Protein AF-A0A077Z0U2-F1 (afdb_monomer)

Structure (mmCIF, N/CA/C/O backbone):
data_AF-A0A077Z0U2-F1
#
_ent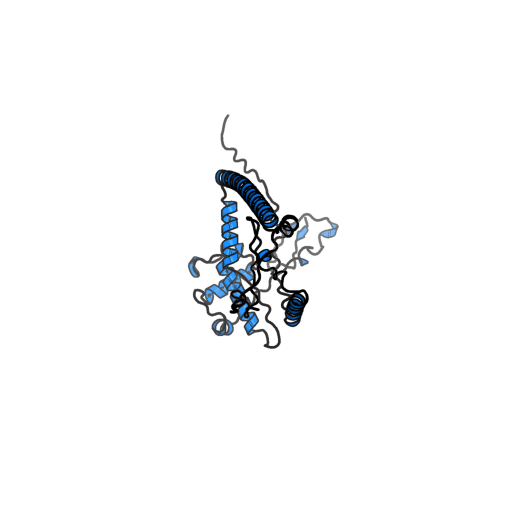ry.id   AF-A0A077Z0U2-F1
#
loop_
_atom_site.group_PDB
_atom_site.id
_atom_site.type_symbol
_atom_site.label_atom_id
_atom_site.label_alt_id
_atom_site.label_comp_id
_atom_site.label_asym_id
_atom_site.label_entity_id
_atom_site.label_seq_id
_atom_site.pdbx_PDB_ins_code
_atom_site.Cartn_x
_atom_site.Cartn_y
_atom_site.Cartn_z
_atom_site.occupancy
_atom_site.B_iso_or_equiv
_atom_site.auth_seq_id
_atom_site.auth_comp_id
_atom_site.auth_asym_id
_atom_site.auth_atom_id
_atom_site.pdbx_PDB_model_num
ATOM 1 N N . MET A 1 1 ? -12.364 35.365 -28.529 1.00 75.94 1 MET A N 1
ATOM 2 C CA . MET A 1 1 ? -11.789 34.037 -28.222 1.00 75.94 1 MET A CA 1
ATOM 3 C C . MET A 1 1 ? -10.309 34.047 -28.563 1.00 75.94 1 MET A C 1
ATOM 5 O O . MET A 1 1 ? -9.977 34.458 -29.668 1.00 75.94 1 MET A O 1
ATOM 9 N N . ALA A 1 2 ? -9.450 33.607 -27.648 1.00 81.12 2 ALA A N 1
ATOM 10 C CA . ALA A 1 2 ? -8.001 33.505 -27.839 1.00 81.12 2 ALA A CA 1
ATOM 11 C C . ALA A 1 2 ? -7.553 32.029 -27.783 1.00 81.12 2 ALA A C 1
ATOM 13 O O . ALA A 1 2 ? -8.197 31.235 -27.080 1.00 81.12 2 ALA A O 1
ATOM 14 N N . PRO A 1 3 ? -6.508 31.631 -28.534 1.00 84.25 3 PRO A N 1
ATOM 15 C CA . PRO A 1 3 ? -5.943 30.289 -28.443 1.00 84.25 3 PRO A CA 1
ATOM 16 C C . PRO A 1 3 ? -5.286 30.067 -27.072 1.00 84.25 3 PRO A C 1
ATOM 18 O O . PRO A 1 3 ? -4.585 30.931 -26.561 1.00 84.25 3 PRO A O 1
ATOM 21 N N . ILE A 1 4 ? -5.512 28.899 -26.476 1.00 84.56 4 ILE A N 1
ATOM 22 C CA . ILE A 1 4 ? -4.787 28.425 -25.298 1.00 84.56 4 ILE A CA 1
ATOM 23 C C . ILE A 1 4 ? -3.532 27.725 -25.803 1.00 84.56 4 ILE A C 1
ATOM 25 O O . ILE A 1 4 ? -3.614 26.619 -26.341 1.00 84.56 4 ILE A O 1
ATOM 29 N N . HIS A 1 5 ? -2.378 28.349 -25.598 1.00 84.38 5 HIS A N 1
ATOM 30 C CA . HIS A 1 5 ? -1.096 27.664 -25.676 1.00 84.38 5 HIS A CA 1
ATOM 31 C C . HIS A 1 5 ? -0.681 27.265 -24.258 1.00 84.38 5 HIS A C 1
ATOM 33 O O . HIS A 1 5 ? -0.358 28.124 -23.441 1.00 84.38 5 HIS A O 1
ATOM 39 N N . ASN A 1 6 ? -0.747 25.970 -23.943 1.00 84.69 6 ASN A N 1
ATOM 40 C CA . ASN A 1 6 ? -0.298 25.456 -22.653 1.00 84.69 6 ASN A CA 1
ATOM 41 C C . ASN A 1 6 ? 1.128 24.892 -22.797 1.00 84.69 6 ASN A C 1
ATOM 43 O O . ASN A 1 6 ? 1.257 23.758 -23.266 1.00 84.69 6 ASN A O 1
ATOM 47 N N . PRO A 1 7 ? 2.179 25.625 -22.376 1.00 86.19 7 PRO A N 1
ATOM 48 C CA . PRO A 1 7 ? 3.567 25.175 -22.514 1.00 86.19 7 PRO A CA 1
ATOM 49 C C . PRO A 1 7 ? 3.880 23.913 -21.697 1.00 86.19 7 PRO A C 1
ATOM 51 O O . PRO A 1 7 ? 4.884 23.251 -21.940 1.00 86.19 7 PRO A O 1
ATOM 54 N N . ALA A 1 8 ? 3.020 23.543 -20.743 1.00 84.31 8 ALA A N 1
ATOM 55 C CA . ALA A 1 8 ? 3.200 22.344 -19.938 1.00 84.31 8 ALA A CA 1
ATOM 56 C C . ALA A 1 8 ? 2.779 21.047 -20.661 1.00 84.31 8 ALA A C 1
ATOM 58 O O . ALA A 1 8 ? 3.040 19.952 -20.159 1.00 84.31 8 ALA A O 1
ATOM 59 N N . ARG A 1 9 ? 2.119 21.147 -21.824 1.00 84.19 9 ARG A N 1
ATOM 60 C CA . ARG A 1 9 ? 1.690 20.002 -22.639 1.00 84.19 9 ARG A CA 1
ATOM 61 C C . ARG A 1 9 ? 2.694 19.702 -23.751 1.00 84.19 9 ARG A C 1
ATOM 63 O O . ARG A 1 9 ? 3.288 20.608 -24.317 1.00 84.19 9 ARG A O 1
ATOM 70 N N . LYS A 1 10 ? 2.828 18.421 -24.109 1.00 85.38 10 LYS A N 1
ATOM 71 C CA . LYS A 1 10 ? 3.706 17.955 -25.204 1.00 85.38 10 LYS A CA 1
ATOM 72 C C . LYS A 1 10 ? 2.968 17.672 -26.516 1.00 85.38 10 LYS A C 1
ATOM 74 O O . LYS A 1 10 ? 3.606 17.487 -27.542 1.00 85.38 10 LYS A O 1
ATOM 79 N N . ASP A 1 11 ? 1.639 17.605 -26.484 1.00 86.56 11 ASP A N 1
ATOM 80 C CA . ASP A 1 11 ? 0.791 17.178 -27.604 1.00 86.56 11 ASP A CA 1
ATOM 81 C C . ASP A 1 11 ? 0.330 18.329 -28.512 1.00 86.56 11 ASP A C 1
ATOM 83 O O . ASP A 1 11 ? -0.461 18.112 -29.425 1.00 86.56 11 ASP A O 1
ATOM 87 N N . ASN A 1 12 ? 0.819 19.552 -28.276 1.00 83.38 12 ASN A N 1
ATOM 88 C CA . ASN A 1 12 ? 0.488 20.756 -29.046 1.00 83.38 12 ASN A CA 1
ATOM 89 C C . ASN A 1 12 ? -1.027 20.995 -29.225 1.00 83.38 12 ASN A C 1
ATOM 91 O O . ASN A 1 12 ? -1.437 21.652 -30.184 1.00 83.38 12 ASN A O 1
ATOM 95 N N . LEU A 1 13 ? -1.874 20.492 -28.312 1.00 86.94 13 LEU A N 1
ATOM 96 C CA . LEU A 1 13 ? -3.320 20.668 -28.422 1.00 86.94 13 LEU A CA 1
ATOM 97 C C . LEU A 1 13 ? -3.689 22.147 -28.263 1.00 86.94 13 LEU A C 1
ATOM 99 O O . LEU A 1 13 ? -3.535 22.734 -27.190 1.00 86.94 13 LEU A O 1
ATOM 103 N N . LEU A 1 14 ? -4.238 22.724 -29.329 1.00 86.25 14 LEU A N 1
ATOM 104 C CA . LEU A 1 14 ? -4.711 24.103 -29.360 1.00 86.25 14 LEU A CA 1
ATOM 105 C C . LEU A 1 14 ? -6.201 24.159 -29.017 1.00 86.25 14 LEU A C 1
ATOM 107 O O . LEU A 1 14 ? -7.060 23.837 -29.837 1.00 86.25 14 LEU A O 1
ATOM 111 N N . LEU A 1 15 ? -6.507 24.608 -27.801 1.00 86.62 15 LEU A N 1
ATOM 112 C CA . LEU A 1 15 ? -7.872 24.926 -27.370 1.00 86.62 15 LEU A CA 1
ATOM 113 C C . LEU A 1 15 ? -8.139 26.430 -27.515 1.00 86.62 15 LEU A C 1
ATOM 115 O O . LEU A 1 15 ? -7.229 27.206 -27.796 1.00 86.62 15 LEU A O 1
ATOM 119 N N . ARG A 1 16 ? -9.387 26.877 -27.348 1.00 88.75 16 ARG A N 1
ATOM 120 C CA . ARG A 1 16 ? -9.756 28.305 -27.382 1.00 88.75 16 ARG A CA 1
ATOM 121 C C . ARG A 1 16 ? -10.605 28.655 -26.164 1.00 88.75 16 ARG A C 1
ATOM 123 O O . ARG A 1 16 ? -11.422 27.842 -25.747 1.00 88.75 16 ARG A O 1
ATOM 130 N N . HIS A 1 17 ? -10.448 29.865 -25.627 1.00 85.94 17 HIS A N 1
ATOM 131 C CA . HIS A 1 17 ? -11.278 30.371 -24.525 1.00 85.94 17 HIS A CA 1
ATOM 132 C C . HIS A 1 17 ? -11.624 31.854 -24.667 1.00 85.94 17 HIS A C 1
ATOM 134 O O . HIS A 1 17 ? -11.067 32.579 -25.502 1.00 85.94 17 HIS A O 1
ATOM 140 N N . TRP A 1 18 ? -12.603 32.294 -23.880 1.00 88.44 18 TRP A N 1
ATOM 141 C CA . TRP A 1 18 ? -12.979 33.696 -23.766 1.00 88.44 18 TRP A CA 1
ATOM 142 C C . TRP A 1 18 ? -11.995 34.404 -22.840 1.00 88.44 18 TRP A C 1
ATOM 144 O O . TRP A 1 18 ? -11.853 34.036 -21.681 1.00 88.44 18 TRP A O 1
ATOM 154 N N . VAL A 1 19 ? -11.309 35.403 -23.387 1.00 85.69 19 VAL A N 1
ATOM 155 C CA . VAL A 1 19 ? -10.276 36.190 -22.712 1.00 85.69 19 VAL A CA 1
ATOM 156 C C . VAL A 1 19 ? -10.507 37.646 -23.060 1.00 85.69 19 VAL A C 1
ATOM 158 O O . VAL A 1 19 ? -11.000 37.952 -24.155 1.00 85.69 19 VAL A O 1
ATOM 161 N N . ARG A 1 20 ? -10.148 38.541 -22.143 1.00 86.94 20 ARG A N 1
ATOM 162 C CA . ARG A 1 20 ? -10.098 39.970 -22.438 1.00 86.94 20 ARG A CA 1
ATOM 163 C C . ARG A 1 20 ? -9.073 40.232 -23.541 1.00 86.94 20 ARG A C 1
ATOM 165 O O . ARG A 1 20 ? -8.085 39.520 -23.677 1.00 86.94 20 ARG A O 1
ATOM 172 N N . LYS A 1 21 ? -9.306 41.262 -24.352 1.00 83.38 21 LYS A N 1
ATOM 173 C CA . LYS A 1 21 ? -8.430 41.581 -25.492 1.00 83.38 21 LYS A CA 1
ATOM 174 C C . LYS A 1 21 ? -6.979 41.856 -25.063 1.00 83.38 21 LYS A C 1
ATOM 176 O O . LYS A 1 21 ? -6.066 41.566 -25.823 1.00 83.38 21 LYS A O 1
ATOM 181 N N . GLU A 1 22 ? -6.801 42.384 -23.855 1.00 84.56 22 GLU A N 1
ATOM 182 C CA . GLU A 1 22 ? -5.510 42.672 -23.219 1.00 84.56 22 GLU A CA 1
ATOM 183 C C . GLU A 1 22 ? -4.699 41.413 -22.862 1.00 84.56 22 GLU A C 1
ATOM 185 O O . GLU A 1 22 ? -3.486 41.410 -23.040 1.00 84.56 22 GLU A O 1
ATOM 190 N N . ASP A 1 23 ? -5.358 40.312 -22.485 1.00 80.56 23 ASP A N 1
ATOM 191 C CA . ASP A 1 23 ? -4.693 39.091 -22.001 1.00 80.56 23 ASP A CA 1
ATOM 192 C C . ASP A 1 23 ? -4.546 38.000 -23.078 1.00 80.56 23 ASP A C 1
ATOM 194 O O . ASP A 1 23 ? -4.126 36.881 -22.790 1.00 80.56 23 ASP A O 1
ATOM 198 N N . ALA A 1 24 ? -4.904 38.282 -24.335 1.00 76.06 24 ALA A N 1
ATOM 199 C CA . ALA A 1 24 ? -4.949 37.270 -25.397 1.00 76.06 24 ALA A CA 1
ATOM 200 C C . ALA A 1 24 ? -3.585 36.619 -25.706 1.00 76.06 24 ALA A C 1
ATOM 202 O O . ALA A 1 24 ? -3.556 35.495 -26.207 1.00 76.06 24 ALA A O 1
ATOM 203 N N . ASN A 1 25 ? -2.484 37.312 -25.397 1.00 76.56 25 ASN A N 1
ATOM 204 C CA . ASN A 1 25 ? -1.109 36.838 -25.593 1.00 76.56 25 ASN A CA 1
ATOM 205 C C . ASN A 1 25 ? -0.415 36.447 -24.277 1.00 76.56 25 ASN A C 1
ATOM 207 O O . ASN A 1 25 ? 0.783 36.162 -24.284 1.00 76.56 25 ASN A O 1
ATOM 211 N N . SER A 1 26 ? -1.133 36.460 -23.153 1.00 79.50 26 SER A N 1
ATOM 212 C CA . SER A 1 26 ? -0.566 36.090 -21.860 1.00 79.50 26 SER A CA 1
ATOM 213 C C . SER A 1 26 ? -0.320 34.583 -21.791 1.00 79.50 26 SER A C 1
ATOM 215 O O . SER A 1 26 ? -1.102 33.779 -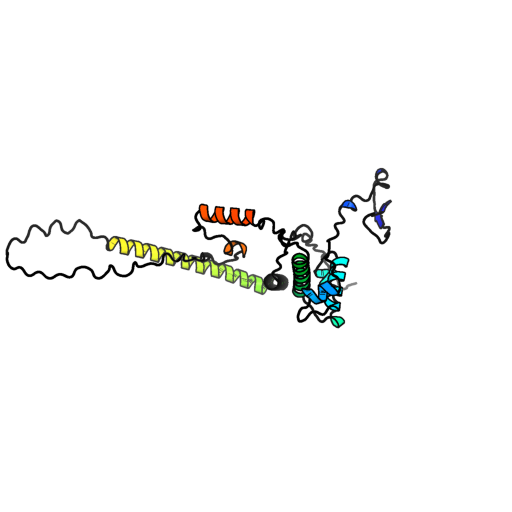22.305 1.00 79.50 26 SER A O 1
ATOM 217 N N . GLU A 1 27 ? 0.777 34.193 -21.140 1.00 80.38 27 GLU A N 1
ATOM 218 C CA . GLU A 1 27 ? 1.073 32.787 -20.874 1.00 80.38 27 GLU A CA 1
ATOM 219 C C . GLU A 1 27 ? -0.089 32.142 -20.111 1.00 80.38 27 GLU A C 1
ATOM 221 O O . GLU A 1 27 ? -0.672 32.744 -19.203 1.00 80.38 27 GLU A O 1
ATOM 226 N N . TYR A 1 28 ? -0.434 30.906 -20.477 1.00 85.25 28 TYR A N 1
ATOM 227 C CA . TYR A 1 28 ? -1.523 30.195 -19.830 1.00 85.25 28 TYR A CA 1
ATOM 228 C C . TYR A 1 28 ? -1.238 30.031 -18.334 1.00 85.25 28 TYR A C 1
ATOM 230 O O . TYR A 1 28 ? -0.391 29.240 -17.922 1.00 85.25 28 TYR A O 1
ATOM 238 N N . ILE A 1 29 ? -1.984 30.770 -17.511 1.00 84.56 29 ILE A N 1
ATOM 239 C CA . ILE A 1 29 ? -1.724 30.921 -16.073 1.00 84.56 29 ILE A CA 1
ATOM 240 C C . ILE A 1 29 ? -1.698 29.595 -15.306 1.00 84.56 29 ILE A C 1
ATOM 242 O O . ILE A 1 29 ? -1.010 29.493 -14.295 1.00 84.56 29 ILE A O 1
ATOM 246 N N . PHE A 1 30 ? -2.408 28.571 -15.787 1.00 84.44 30 PHE A N 1
ATOM 247 C CA . PHE A 1 30 ? -2.469 27.259 -15.143 1.00 84.44 30 PHE A CA 1
ATOM 248 C C . PHE A 1 30 ? -1.339 26.314 -15.579 1.00 84.44 30 PHE A C 1
ATOM 250 O O . PHE A 1 30 ? -1.205 25.238 -15.004 1.00 84.44 30 PHE A O 1
ATOM 257 N N . ALA A 1 31 ? -0.490 26.695 -16.543 1.00 85.69 31 ALA A N 1
ATOM 258 C CA . ALA A 1 31 ? 0.647 25.876 -16.975 1.00 85.69 31 ALA A CA 1
ATOM 259 C C . ALA A 1 31 ? 1.630 25.601 -15.826 1.00 85.69 31 ALA A C 1
ATOM 261 O O . ALA A 1 31 ? 2.122 24.484 -15.680 1.00 85.69 31 ALA A O 1
ATOM 262 N N . ARG A 1 32 ? 1.831 26.588 -14.941 1.00 86.00 32 ARG A N 1
ATOM 263 C CA . ARG A 1 32 ? 2.659 26.447 -13.730 1.00 86.00 32 ARG A CA 1
ATOM 264 C C . ARG A 1 32 ? 2.121 25.431 -12.717 1.00 86.00 32 ARG A C 1
ATOM 266 O O . ARG A 1 32 ? 2.857 25.036 -11.823 1.00 86.00 32 ARG A O 1
ATOM 273 N N . LEU A 1 33 ? 0.841 25.060 -12.815 1.00 86.00 33 LEU A N 1
ATOM 274 C CA . LEU A 1 33 ? 0.198 24.103 -11.911 1.00 86.00 33 LEU A CA 1
ATOM 275 C C . LEU A 1 33 ? 0.306 22.659 -12.416 1.00 86.00 33 LEU A C 1
ATOM 277 O O . LEU A 1 33 ? -0.222 21.758 -11.771 1.00 86.00 33 LEU A O 1
ATOM 281 N N . ASN A 1 34 ? 0.962 22.419 -13.557 1.00 85.12 34 ASN A N 1
ATOM 282 C CA . ASN A 1 34 ? 1.170 21.065 -14.050 1.00 85.12 34 ASN A CA 1
ATOM 283 C C . ASN A 1 34 ? 2.219 20.340 -13.194 1.00 85.12 34 ASN A C 1
ATOM 285 O O . ASN A 1 34 ? 3.424 20.483 -13.407 1.00 85.12 34 ASN A O 1
ATOM 289 N N . THR A 1 35 ? 1.764 19.573 -12.209 1.00 83.94 35 THR A N 1
ATOM 290 C CA . THR A 1 35 ? 2.627 18.766 -11.346 1.00 83.94 35 THR A CA 1
ATOM 291 C C . THR A 1 35 ? 2.679 17.333 -11.855 1.00 83.94 35 THR A C 1
ATOM 293 O O . THR A 1 35 ? 1.680 16.622 -11.790 1.00 83.94 35 THR A O 1
ATOM 296 N N . VAL A 1 36 ? 3.851 16.901 -12.317 1.00 84.00 36 VAL A N 1
ATOM 297 C CA . VAL A 1 36 ? 4.096 15.515 -12.739 1.00 84.00 36 VAL A CA 1
ATOM 298 C C . VAL A 1 36 ? 4.658 14.727 -11.565 1.00 84.00 36 VAL A C 1
ATOM 300 O O . VAL A 1 36 ? 5.657 15.133 -10.962 1.00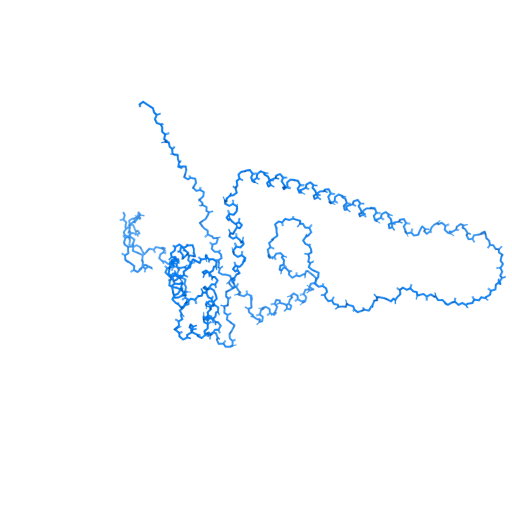 84.00 36 VAL A O 1
ATOM 303 N N . THR A 1 37 ? 4.042 13.591 -11.248 1.00 87.31 37 THR A N 1
ATOM 304 C CA . THR A 1 37 ? 4.504 12.758 -10.132 1.00 87.31 37 THR A CA 1
ATOM 305 C C . THR A 1 37 ? 5.676 11.876 -10.579 1.00 87.31 37 THR A C 1
ATOM 307 O O . THR A 1 37 ? 5.531 11.109 -11.533 1.00 87.31 37 THR A O 1
ATOM 310 N N . PRO A 1 38 ? 6.853 11.948 -9.928 1.00 89.31 38 PRO A N 1
ATOM 311 C CA . PRO A 1 38 ? 7.999 11.142 -10.326 1.00 89.31 38 PRO A CA 1
ATOM 312 C C . PRO A 1 38 ? 7.773 9.667 -9.971 1.00 89.31 38 PRO A C 1
ATOM 314 O O . PRO A 1 38 ? 7.713 9.296 -8.800 1.00 89.31 38 PRO A O 1
ATOM 317 N N . VAL A 1 39 ? 7.688 8.821 -10.995 1.00 92.94 39 VAL A N 1
ATOM 318 C CA . VAL A 1 39 ? 7.600 7.362 -10.856 1.00 92.94 39 VAL A CA 1
ATOM 319 C C . VAL A 1 39 ? 9.005 6.746 -10.944 1.00 92.94 39 VAL A C 1
ATOM 321 O O . VAL A 1 39 ? 9.734 7.050 -11.896 1.00 92.94 39 VAL A O 1
ATOM 324 N N . PRO A 1 40 ? 9.423 5.893 -9.985 1.00 92.75 40 PRO A N 1
ATOM 325 C CA . PRO A 1 40 ? 10.716 5.218 -10.042 1.00 92.75 40 PRO A CA 1
ATOM 326 C C . PRO A 1 40 ? 10.860 4.371 -11.307 1.00 92.75 40 PRO A C 1
ATOM 328 O O . PRO A 1 40 ? 9.990 3.574 -11.632 1.00 92.75 40 PRO A O 1
ATOM 331 N N . ARG A 1 41 ? 11.994 4.493 -11.993 1.00 95.06 41 ARG A N 1
ATOM 332 C CA . ARG A 1 41 ? 12.389 3.567 -13.064 1.00 95.06 41 ARG A CA 1
ATOM 333 C C . ARG A 1 41 ? 13.398 2.574 -12.521 1.00 95.06 41 ARG A C 1
ATOM 335 O O . ARG A 1 41 ? 14.181 2.965 -11.654 1.00 95.06 41 ARG A O 1
ATOM 342 N N . TYR A 1 42 ? 13.400 1.347 -13.025 1.00 96.25 42 TYR A N 1
ATOM 343 C CA . TYR A 1 42 ? 14.369 0.310 -12.671 1.00 96.25 42 TYR A CA 1
ATOM 344 C C . TYR A 1 42 ? 14.971 -0.346 -13.916 1.00 96.25 42 TYR A C 1
ATOM 346 O O . TYR A 1 42 ? 14.356 -0.341 -14.983 1.00 96.25 42 TYR A O 1
ATOM 354 N N . SER A 1 43 ? 16.180 -0.890 -13.787 1.00 96.31 43 SER A N 1
ATOM 355 C CA . SER A 1 43 ? 16.802 -1.730 -14.817 1.00 96.31 43 SER A CA 1
ATOM 356 C C . SER A 1 43 ? 16.340 -3.189 -14.708 1.00 96.31 43 SER A C 1
ATOM 358 O O . SER A 1 43 ? 15.787 -3.606 -13.689 1.00 96.31 43 SER A O 1
ATOM 360 N N . ALA A 1 44 ? 16.595 -3.991 -15.748 1.00 95.56 44 ALA A N 1
ATOM 361 C CA . ALA A 1 44 ? 16.342 -5.433 -15.697 1.00 95.56 44 ALA A CA 1
ATOM 362 C C . ALA A 1 44 ? 17.125 -6.112 -14.553 1.00 95.56 44 ALA A C 1
ATOM 364 O O . ALA A 1 44 ? 16.568 -6.915 -13.815 1.00 95.56 44 AL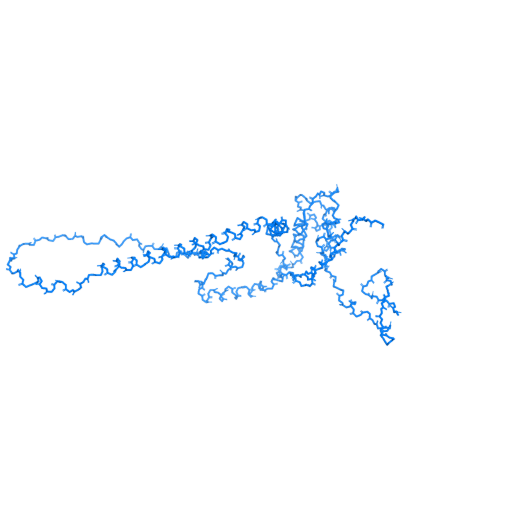A A O 1
ATOM 365 N N . GLU A 1 45 ? 18.376 -5.700 -14.331 1.00 96.12 45 GLU A N 1
ATOM 366 C CA . GLU A 1 45 ? 19.218 -6.207 -13.240 1.00 96.12 45 GLU A CA 1
ATOM 367 C C . GLU A 1 45 ? 18.646 -5.877 -11.852 1.00 96.12 45 GLU A C 1
ATOM 369 O O . GLU A 1 45 ? 18.660 -6.711 -10.947 1.00 96.12 45 GLU A O 1
ATOM 374 N N . GLU A 1 46 ? 18.122 -4.659 -11.666 1.00 96.44 46 GLU A N 1
ATOM 375 C CA . GLU A 1 46 ? 17.461 -4.271 -10.416 1.00 96.44 46 GLU A CA 1
ATOM 376 C C . GLU A 1 46 ? 16.175 -5.074 -10.190 1.00 96.44 46 GLU A C 1
ATOM 378 O O . GLU A 1 46 ? 15.869 -5.424 -9.045 1.00 96.44 46 GLU A O 1
ATOM 383 N N . TYR A 1 47 ? 15.443 -5.390 -11.264 1.00 97.19 47 TYR A N 1
ATOM 384 C CA . TYR A 1 47 ? 14.246 -6.218 -11.182 1.00 97.19 47 TYR A CA 1
ATOM 385 C C . TYR A 1 47 ? 14.577 -7.618 -10.662 1.00 97.19 47 TYR A C 1
ATOM 387 O O . TYR A 1 47 ? 14.023 -8.037 -9.641 1.00 97.19 47 TYR A O 1
ATOM 395 N N . ASP A 1 48 ? 15.525 -8.297 -11.307 1.00 96.38 48 ASP A N 1
ATOM 396 C CA . ASP A 1 48 ? 15.908 -9.671 -10.968 1.00 96.38 48 ASP A CA 1
ATOM 397 C C . ASP A 1 48 ? 16.497 -9.767 -9.557 1.00 96.38 48 ASP A C 1
ATOM 399 O O . ASP A 1 48 ? 16.268 -10.737 -8.833 1.00 96.38 48 ASP A O 1
ATOM 403 N N . LYS A 1 49 ? 17.221 -8.731 -9.127 1.00 95.62 49 LYS A N 1
ATOM 404 C CA . LYS A 1 49 ? 17.879 -8.715 -7.820 1.00 95.62 49 LYS A CA 1
ATOM 405 C C . LYS A 1 49 ? 16.947 -8.366 -6.661 1.00 95.62 49 LYS A C 1
ATOM 407 O O . LYS A 1 49 ? 17.142 -8.880 -5.560 1.00 95.62 49 LYS A O 1
ATOM 412 N N . TYR A 1 50 ? 15.982 -7.465 -6.863 1.00 94.50 50 TYR A N 1
ATOM 413 C CA . TYR A 1 50 ? 15.211 -6.883 -5.757 1.00 94.50 50 TYR A CA 1
ATOM 414 C C . TYR A 1 50 ? 13.693 -7.032 -5.893 1.00 94.50 50 TYR A C 1
ATOM 416 O O . TYR A 1 50 ? 13.001 -7.079 -4.874 1.00 94.50 50 TYR A O 1
ATOM 424 N N . LEU A 1 51 ? 13.143 -7.077 -7.107 1.00 96.44 51 LEU A N 1
ATOM 425 C CA . LEU A 1 51 ? 11.706 -6.882 -7.344 1.00 96.44 51 LEU A CA 1
ATOM 426 C C . LEU A 1 51 ? 10.933 -8.171 -7.628 1.00 96.44 51 LEU A C 1
ATOM 428 O O . LEU A 1 51 ? 9.700 -8.125 -7.686 1.00 96.44 51 LEU A O 1
ATOM 432 N N . VAL A 1 52 ? 11.618 -9.310 -7.751 1.00 95.62 52 VAL A N 1
ATOM 433 C CA . VAL A 1 52 ? 10.978 -10.622 -7.914 1.00 95.62 52 VAL A CA 1
ATOM 434 C C . VAL A 1 52 ? 9.985 -10.872 -6.772 1.00 95.62 52 VAL A C 1
ATOM 436 O O . VAL A 1 52 ? 10.281 -10.660 -5.589 1.00 95.62 52 VAL A O 1
ATOM 439 N N . CYS A 1 53 ? 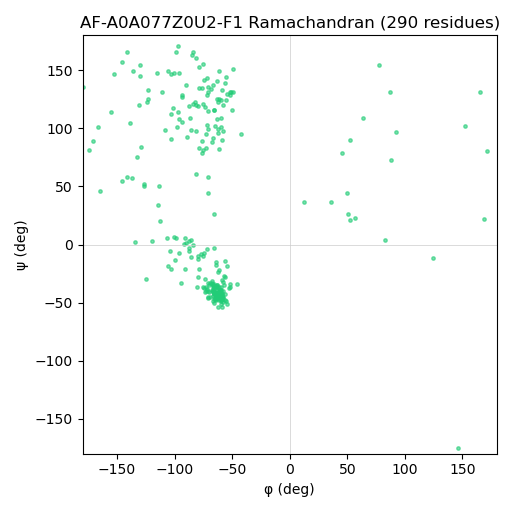8.763 -11.261 -7.138 1.00 92.12 53 CYS A N 1
ATOM 440 C CA . CYS A 1 53 ? 7.657 -11.484 -6.215 1.00 92.12 53 CYS A CA 1
ATOM 441 C C . CYS A 1 53 ? 6.685 -12.522 -6.787 1.00 92.12 53 CYS A C 1
ATOM 443 O O . CYS A 1 53 ? 6.474 -12.595 -7.996 1.00 92.12 53 CYS A O 1
ATOM 445 N N . ASN A 1 54 ? 6.072 -13.313 -5.909 1.00 92.19 54 ASN A N 1
ATOM 446 C CA . ASN A 1 54 ? 5.068 -14.294 -6.302 1.00 92.19 54 ASN A CA 1
ATOM 447 C C . ASN A 1 54 ? 3.797 -13.580 -6.793 1.00 92.19 54 ASN A C 1
ATOM 449 O O . ASN A 1 54 ? 3.316 -12.651 -6.150 1.00 92.19 54 ASN A O 1
ATOM 453 N N . GLY A 1 55 ? 3.240 -14.023 -7.923 1.00 91.50 55 GLY A N 1
ATOM 454 C CA . GLY A 1 55 ? 2.011 -13.454 -8.496 1.00 91.50 55 GLY A CA 1
ATOM 455 C C . GLY A 1 55 ? 2.201 -12.190 -9.347 1.00 91.50 55 GLY A C 1
ATOM 456 O O . GLY A 1 55 ? 1.203 -11.638 -9.819 1.00 91.50 55 GLY A O 1
ATOM 457 N N . TRP A 1 56 ? 3.452 -11.760 -9.561 1.00 95.25 56 TRP A N 1
ATOM 458 C CA . TRP A 1 56 ? 3.824 -10.626 -10.409 1.00 95.25 56 TRP A CA 1
ATOM 459 C C . TRP A 1 56 ? 4.944 -11.007 -11.378 1.00 95.25 56 TRP A C 1
ATOM 461 O O . TRP A 1 56 ? 6.048 -11.368 -10.968 1.00 95.25 56 TRP A O 1
ATOM 471 N N . THR A 1 57 ? 4.672 -10.897 -12.677 1.00 95.25 57 THR A N 1
ATOM 472 C CA . THR A 1 57 ? 5.698 -11.024 -13.721 1.00 95.25 57 THR A CA 1
ATOM 473 C C . THR A 1 57 ? 6.404 -9.686 -13.941 1.00 95.25 57 THR A C 1
ATOM 475 O O . THR A 1 57 ? 5.890 -8.622 -13.571 1.00 95.25 57 THR A O 1
ATOM 478 N N . LYS A 1 58 ? 7.576 -9.722 -14.585 1.00 95.75 58 LYS A N 1
ATOM 479 C CA . LYS A 1 58 ? 8.287 -8.500 -14.976 1.00 95.75 58 LYS A CA 1
ATOM 480 C C . LYS A 1 58 ? 7.431 -7.628 -15.890 1.00 95.75 58 LYS A C 1
ATOM 482 O O . LYS A 1 58 ? 7.280 -6.449 -15.612 1.00 95.75 58 LYS A O 1
ATOM 487 N N . GLU A 1 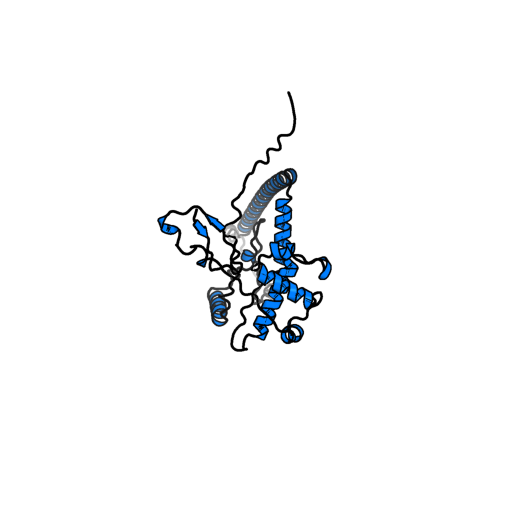59 ? 6.804 -8.231 -16.894 1.00 95.94 59 GLU A N 1
ATOM 488 C CA . GLU A 1 59 ? 5.923 -7.548 -17.849 1.00 95.94 59 GLU A CA 1
ATOM 489 C C . GLU A 1 59 ? 4.745 -6.862 -17.151 1.00 95.94 59 GLU A C 1
ATOM 491 O O . GLU A 1 59 ? 4.523 -5.673 -17.360 1.00 95.94 59 GLU A O 1
ATOM 496 N N . SER A 1 60 ? 4.064 -7.559 -16.232 1.00 96.19 60 SER A N 1
ATOM 497 C CA . SER A 1 60 ? 2.972 -6.950 -15.459 1.00 96.19 60 SER A CA 1
ATOM 498 C C . SER A 1 60 ? 3.454 -5.795 -14.572 1.00 96.19 60 SER A C 1
ATOM 500 O O . SER A 1 60 ? 2.770 -4.783 -14.435 1.00 96.19 60 SER A O 1
ATOM 502 N N . THR A 1 61 ? 4.654 -5.898 -13.990 1.00 97.00 61 THR A N 1
ATOM 503 C CA . THR A 1 61 ? 5.221 -4.804 -13.187 1.00 97.00 61 THR A CA 1
ATOM 504 C C . THR A 1 61 ? 5.620 -3.623 -14.079 1.00 97.00 61 THR A C 1
ATOM 506 O O . THR A 1 61 ? 5.340 -2.482 -13.723 1.00 97.00 61 THR A O 1
ATOM 509 N N . ASP A 1 62 ? 6.208 -3.877 -15.251 1.00 96.88 62 ASP A N 1
ATOM 510 C CA . ASP A 1 62 ? 6.579 -2.851 -16.232 1.00 96.88 62 ASP A CA 1
ATOM 511 C C . ASP A 1 62 ? 5.330 -2.087 -16.709 1.00 96.88 62 ASP A C 1
ATOM 513 O O . ASP A 1 62 ? 5.320 -0.853 -16.689 1.00 96.88 62 ASP A O 1
ATOM 517 N N . ASN A 1 63 ? 4.248 -2.808 -17.026 1.00 96.50 63 ASN A N 1
ATOM 518 C CA . ASN A 1 63 ? 2.953 -2.234 -17.394 1.00 96.50 63 ASN A CA 1
ATOM 519 C C . ASN A 1 63 ? 2.387 -1.351 -16.267 1.00 96.50 63 ASN A C 1
ATOM 521 O O . ASN A 1 63 ? 2.034 -0.195 -16.499 1.00 96.50 63 ASN A O 1
ATOM 525 N N . LEU A 1 64 ? 2.397 -1.842 -15.021 1.00 97.19 64 LEU A N 1
ATOM 526 C CA . LEU A 1 64 ? 1.963 -1.069 -13.853 1.00 97.19 64 LEU A CA 1
ATOM 527 C C . LEU A 1 64 ? 2.741 0.245 -13.719 1.00 97.19 64 LEU A C 1
ATOM 529 O O . LEU A 1 64 ? 2.135 1.298 -13.515 1.00 97.19 64 LEU A O 1
ATOM 533 N N . MET A 1 65 ? 4.071 0.204 -13.834 1.00 96.94 65 MET A N 1
ATOM 534 C CA . MET A 1 65 ? 4.906 1.404 -13.724 1.00 96.94 65 MET A CA 1
ATOM 535 C C . MET A 1 65 ? 4.669 2.378 -14.881 1.00 96.94 65 MET A C 1
ATOM 537 O O . MET A 1 65 ? 4.687 3.595 -14.675 1.00 96.94 65 MET A O 1
ATOM 541 N N . GLU A 1 66 ? 4.409 1.868 -16.084 1.00 96.12 66 GLU A N 1
ATOM 542 C CA . GLU A 1 66 ? 4.057 2.688 -17.239 1.00 96.12 66 GLU A CA 1
ATOM 543 C C . GLU A 1 66 ? 2.698 3.375 -17.056 1.00 96.12 66 GLU A C 1
ATOM 545 O O . GLU A 1 66 ? 2.605 4.592 -17.239 1.00 96.12 66 GLU A O 1
ATOM 550 N N . LEU A 1 67 ? 1.655 2.643 -16.651 1.00 96.69 67 LEU A N 1
ATOM 551 C CA . LEU A 1 67 ? 0.329 3.211 -16.383 1.00 96.69 67 LEU A CA 1
ATOM 552 C C . LEU A 1 67 ? 0.382 4.231 -15.240 1.00 96.69 67 LEU A C 1
ATOM 554 O O . LEU A 1 67 ? -0.192 5.317 -15.347 1.00 96.69 67 LEU A O 1
ATOM 558 N N . ALA A 1 68 ? 1.125 3.918 -14.177 1.00 96.12 68 ALA A N 1
ATOM 559 C CA . ALA A 1 68 ? 1.386 4.816 -13.058 1.00 96.12 68 ALA A CA 1
ATOM 560 C C . ALA A 1 68 ? 2.024 6.138 -13.520 1.00 96.12 68 ALA A C 1
ATOM 562 O O . ALA A 1 68 ? 1.608 7.208 -13.069 1.00 96.12 68 ALA A O 1
ATOM 563 N N . GLN A 1 69 ? 2.992 6.078 -14.443 1.00 94.56 69 GLN A N 1
ATOM 564 C CA . GLN A 1 69 ? 3.639 7.259 -15.021 1.00 94.56 69 GLN A CA 1
ATOM 565 C C . GLN A 1 69 ? 2.723 8.008 -15.999 1.00 94.56 69 GLN A C 1
ATOM 567 O O . GLN A 1 69 ? 2.718 9.237 -16.010 1.00 94.56 69 GLN A O 1
ATOM 572 N N . ARG A 1 70 ? 1.950 7.295 -16.820 1.00 93.38 70 ARG A N 1
ATOM 573 C CA . ARG A 1 70 ? 1.071 7.882 -17.841 1.00 93.38 70 ARG A CA 1
ATOM 574 C C . ARG A 1 70 ? -0.124 8.621 -17.239 1.00 93.38 70 ARG A C 1
ATOM 576 O O . ARG A 1 70 ? -0.575 9.605 -17.818 1.00 93.38 70 ARG A O 1
ATOM 583 N N . TYR A 1 71 ? -0.633 8.144 -16.104 1.00 94.00 71 TYR A N 1
ATOM 584 C CA . TYR A 1 71 ? -1.828 8.677 -15.447 1.00 94.00 71 TYR A CA 1
ATOM 585 C C . TYR A 1 71 ? -1.542 9.357 -14.102 1.00 94.00 71 TYR A C 1
ATOM 587 O O . TYR A 1 71 ? -2.459 9.494 -13.294 1.00 94.00 71 TYR A O 1
ATOM 595 N N . ASP A 1 72 ? -0.297 9.773 -13.845 1.00 92.56 72 ASP A N 1
ATOM 596 C CA . ASP A 1 72 ? 0.110 10.523 -12.644 1.00 92.56 72 ASP A CA 1
ATOM 597 C C . ASP A 1 72 ? -0.382 9.892 -11.322 1.00 92.56 72 ASP A C 1
ATOM 599 O O . ASP A 1 72 ? -0.912 10.575 -10.444 1.00 92.56 72 ASP A O 1
ATOM 603 N N . LEU A 1 73 ? -0.252 8.567 -11.183 1.00 94.44 73 LEU A N 1
ATOM 604 C CA . LEU A 1 73 ? -0.720 7.787 -10.020 1.00 94.44 73 LEU A CA 1
ATOM 605 C C . LEU A 1 73 ? -2.220 7.917 -9.700 1.00 94.44 73 LEU A C 1
ATOM 607 O O . LEU A 1 73 ? -2.654 7.646 -8.575 1.00 94.44 73 LEU A O 1
ATOM 611 N N . ARG A 1 74 ? -3.055 8.293 -10.673 1.00 94.25 74 ARG A N 1
ATOM 612 C CA . ARG A 1 74 ? -4.516 8.282 -10.524 1.00 94.25 74 ARG A CA 1
ATOM 613 C C . ARG A 1 74 ? -5.025 6.843 -10.547 1.00 94.25 74 ARG A C 1
ATOM 615 O O . ARG A 1 74 ? -5.494 6.357 -11.568 1.00 94.25 74 ARG A O 1
ATOM 622 N N . TRP A 1 75 ? -4.957 6.177 -9.396 1.00 95.06 75 TRP A N 1
ATOM 623 C CA . TRP A 1 75 ? -5.205 4.737 -9.245 1.00 95.06 75 TRP A CA 1
ATOM 624 C C . TRP A 1 75 ? -6.521 4.227 -9.830 1.00 95.06 75 TRP A C 1
ATOM 626 O O . TRP A 1 75 ? -6.544 3.123 -10.344 1.00 95.06 75 TRP A O 1
ATOM 636 N N . ILE A 1 76 ? -7.591 5.026 -9.784 1.00 94.56 76 ILE A N 1
ATOM 637 C CA . ILE A 1 76 ? -8.886 4.657 -10.381 1.00 94.56 76 ILE A CA 1
ATOM 638 C C . ILE A 1 76 ? -8.763 4.498 -11.905 1.00 94.56 76 ILE A C 1
ATOM 640 O O . ILE A 1 76 ? -9.327 3.579 -12.476 1.00 94.56 76 ILE A O 1
ATOM 644 N N . ILE A 1 77 ? -7.989 5.370 -12.560 1.00 95.88 77 ILE A N 1
ATOM 645 C CA . ILE A 1 77 ? -7.729 5.286 -14.005 1.00 95.88 77 ILE A CA 1
ATOM 646 C C . ILE A 1 77 ? -6.752 4.147 -14.301 1.00 95.88 77 ILE A C 1
ATOM 648 O O . ILE A 1 77 ? -6.889 3.468 -15.309 1.00 95.88 77 ILE A O 1
ATOM 652 N N . VAL A 1 78 ? -5.761 3.937 -13.431 1.00 96.62 78 VAL A N 1
ATOM 653 C CA . VAL A 1 78 ? -4.804 2.832 -13.582 1.00 96.62 78 VAL A CA 1
ATOM 654 C C . VAL A 1 78 ? -5.513 1.475 -13.501 1.00 96.62 78 VAL A C 1
ATOM 656 O O . VAL A 1 78 ? -5.213 0.614 -14.314 1.00 96.62 78 VAL A O 1
ATOM 659 N N . GLU A 1 79 ? -6.466 1.308 -12.577 1.00 95.88 79 GLU A N 1
ATOM 660 C CA . GLU A 1 79 ? -7.317 0.111 -12.466 1.00 95.88 79 GLU A CA 1
ATOM 661 C C . GLU A 1 79 ? -8.221 -0.054 -13.696 1.00 95.88 79 GLU A C 1
ATOM 663 O O . GLU A 1 79 ? -8.227 -1.118 -14.295 1.00 95.88 79 GLU A O 1
ATOM 668 N N . ASP A 1 80 ? -8.901 1.011 -14.140 1.00 96.12 80 ASP A N 1
ATOM 669 C CA . ASP A 1 80 ? -9.751 1.003 -15.349 1.00 96.12 80 ASP A CA 1
ATOM 670 C C . ASP A 1 80 ? -8.995 0.612 -16.632 1.00 96.12 80 ASP A C 1
ATOM 672 O O . ASP A 1 80 ? -9.562 0.030 -17.552 1.00 96.12 80 ASP A O 1
ATOM 676 N N . ARG A 1 81 ? -7.705 0.953 -16.715 1.00 96.25 81 ARG A N 1
ATOM 677 C CA . ARG A 1 81 ? -6.851 0.707 -17.889 1.00 96.25 81 ARG A CA 1
ATOM 678 C C . ARG A 1 81 ? -5.951 -0.511 -17.746 1.00 96.25 81 ARG A C 1
ATOM 680 O O . ARG A 1 81 ? -5.093 -0.718 -18.605 1.00 96.25 81 ARG A O 1
ATOM 687 N N . TRP A 1 82 ? -6.121 -1.284 -16.681 1.00 96.62 82 TRP A N 1
ATOM 688 C CA . TRP A 1 82 ? -5.343 -2.487 -16.451 1.00 96.62 82 TRP A CA 1
ATOM 689 C C . TRP A 1 82 ? -5.764 -3.596 -17.435 1.00 96.62 82 TRP A C 1
ATOM 691 O O . TRP A 1 82 ? -6.957 -3.870 -17.564 1.00 96.62 82 TRP A O 1
ATOM 701 N N . PRO A 1 83 ? -4.823 -4.237 -18.157 1.00 94.81 83 PRO A N 1
ATOM 702 C CA . PRO A 1 83 ? -5.148 -5.315 -19.087 1.00 94.81 83 PRO A CA 1
ATOM 703 C C . PRO A 1 83 ? -5.379 -6.629 -18.326 1.00 94.81 83 PRO A C 1
ATOM 705 O O . PRO A 1 83 ? -4.481 -7.471 -18.208 1.00 94.81 83 PRO A O 1
ATOM 708 N N . ASP A 1 84 ? -6.598 -6.800 -17.808 1.00 91.44 84 ASP A N 1
ATOM 709 C CA . ASP A 1 84 ? -7.017 -7.985 -17.044 1.00 91.44 84 ASP A CA 1
ATOM 710 C C . ASP A 1 84 ? -6.734 -9.302 -17.790 1.00 91.44 84 ASP A C 1
ATOM 712 O O . ASP A 1 84 ? -6.308 -10.280 -17.173 1.00 91.44 84 ASP A O 1
ATOM 716 N N . ASP A 1 85 ? -6.912 -9.316 -19.114 1.00 91.25 85 ASP A N 1
ATOM 717 C CA . ASP A 1 85 ? -6.737 -10.505 -19.958 1.00 91.25 85 ASP A CA 1
ATOM 718 C C . ASP A 1 85 ? -5.274 -10.983 -20.037 1.00 91.25 85 ASP A C 1
ATOM 720 O O . ASP A 1 85 ? -5.012 -12.183 -20.127 1.00 91.25 85 ASP A O 1
ATOM 724 N N . GLU A 1 86 ? -4.306 -10.061 -19.985 1.00 92.81 86 GLU A N 1
ATOM 725 C CA . GLU A 1 86 ? -2.878 -10.361 -20.181 1.00 92.81 86 GLU A CA 1
ATOM 726 C C . GLU A 1 86 ? -2.135 -10.596 -18.861 1.00 92.81 86 GLU A C 1
ATOM 728 O O . GLU A 1 86 ? -1.180 -11.375 -18.794 1.00 92.81 86 GLU A O 1
ATOM 733 N N . HIS A 1 87 ? -2.536 -9.900 -17.795 1.00 91.25 87 HIS A N 1
ATOM 734 C CA . HIS A 1 87 ? -1.818 -9.896 -16.514 1.00 91.25 87 HIS A CA 1
ATOM 735 C C . HIS A 1 87 ? -2.652 -10.423 -15.337 1.00 91.25 87 HIS A C 1
ATOM 737 O O . HIS A 1 87 ? -2.166 -10.467 -14.199 1.00 91.25 87 HIS A O 1
ATOM 743 N N . GLY A 1 88 ? -3.879 -10.867 -15.615 1.00 92.06 88 GLY A N 1
ATOM 744 C CA . GLY A 1 88 ? -4.855 -11.307 -14.630 1.00 92.06 88 GLY A CA 1
ATOM 745 C C . GLY A 1 88 ? -5.537 -10.136 -13.924 1.00 92.06 88 GLY A C 1
ATOM 746 O O . GLY A 1 88 ? -4.962 -9.055 -13.769 1.00 92.06 88 GLY A O 1
ATOM 747 N N . ALA A 1 89 ? -6.751 -10.388 -13.434 1.00 93.06 89 ALA A N 1
ATOM 748 C CA . ALA A 1 89 ? -7.520 -9.407 -12.680 1.00 93.06 89 ALA A CA 1
ATOM 749 C C . ALA A 1 89 ? -6.795 -9.006 -11.386 1.00 93.06 89 ALA A C 1
ATOM 751 O O . ALA A 1 89 ? -6.480 -9.855 -10.541 1.00 93.06 89 ALA A O 1
ATOM 752 N N . LYS A 1 90 ? -6.532 -7.706 -11.224 1.00 93.56 90 LYS A N 1
ATOM 753 C CA . LYS A 1 90 ? -5.904 -7.123 -10.029 1.00 93.56 90 LYS A CA 1
ATOM 754 C C . LYS A 1 90 ? -6.817 -6.055 -9.450 1.00 93.56 90 LYS A C 1
ATOM 756 O O . LYS A 1 90 ? -7.289 -5.184 -10.171 1.00 93.56 90 LYS A O 1
ATOM 761 N N . SER A 1 91 ? -7.035 -6.080 -8.138 1.00 92.94 91 SER A N 1
ATOM 762 C CA . SER A 1 91 ? -7.763 -4.989 -7.491 1.00 92.94 91 SER A CA 1
ATOM 763 C C . SER A 1 91 ? -6.872 -3.749 -7.368 1.00 92.94 91 SER A C 1
ATOM 765 O O . SER A 1 91 ? -5.648 -3.861 -7.271 1.00 92.94 91 SER A O 1
ATOM 767 N N . LEU A 1 92 ? -7.461 -2.555 -7.278 1.00 94.69 92 LEU A N 1
ATOM 768 C CA . LEU A 1 92 ? -6.685 -1.321 -7.080 1.00 94.69 92 LEU A CA 1
ATOM 769 C C . LEU A 1 92 ? -5.781 -1.330 -5.839 1.00 94.69 92 LEU A C 1
ATOM 771 O O . LEU A 1 92 ? -4.746 -0.665 -5.855 1.00 94.69 92 LEU A O 1
ATOM 775 N N . ASP A 1 93 ? -6.124 -2.077 -4.786 1.00 94.75 93 ASP A N 1
ATOM 776 C CA . ASP A 1 93 ? -5.248 -2.211 -3.618 1.00 94.75 93 ASP A CA 1
ATOM 777 C C . ASP A 1 93 ? -4.030 -3.087 -3.938 1.00 94.75 93 ASP A C 1
ATOM 779 O O . ASP A 1 93 ? -2.932 -2.745 -3.507 1.00 94.75 93 ASP A O 1
ATOM 783 N N . ASP A 1 94 ? -4.187 -4.134 -4.758 1.00 94.88 94 ASP A N 1
ATOM 784 C CA . ASP A 1 94 ? -3.075 -4.987 -5.204 1.00 94.88 94 ASP A CA 1
ATOM 785 C C . ASP A 1 94 ? -2.114 -4.203 -6.119 1.00 94.88 94 ASP A C 1
ATOM 787 O O . ASP A 1 94 ? -0.892 -4.302 -5.983 1.00 94.88 94 ASP A O 1
ATOM 791 N N . LEU A 1 95 ? -2.655 -3.371 -7.025 1.00 96.31 95 LEU A N 1
ATOM 792 C CA . LEU A 1 95 ? -1.859 -2.489 -7.894 1.00 96.31 95 LEU A CA 1
ATOM 793 C C . LEU A 1 95 ? -1.035 -1.490 -7.065 1.00 96.31 95 LEU A C 1
ATOM 795 O O . LEU A 1 95 ? 0.159 -1.292 -7.304 1.00 96.31 95 LEU A O 1
ATOM 799 N N . ARG A 1 96 ? -1.661 -0.874 -6.055 1.00 96.19 96 ARG A N 1
ATOM 800 C CA . ARG A 1 96 ? -0.989 0.057 -5.136 1.00 96.19 96 ARG A CA 1
ATOM 801 C C . ARG A 1 96 ? 0.062 -0.638 -4.288 1.00 96.19 96 ARG A C 1
ATOM 803 O O . ARG A 1 96 ? 1.169 -0.119 -4.160 1.00 96.19 96 ARG A O 1
ATOM 810 N N . GLU A 1 97 ? -0.274 -1.788 -3.712 1.00 95.69 97 GLU A N 1
ATOM 811 C CA . GLU A 1 97 ? 0.637 -2.581 -2.890 1.00 95.69 97 GLU A CA 1
ATOM 812 C C . GLU A 1 97 ? 1.910 -2.900 -3.665 1.00 95.69 97 GLU A C 1
ATOM 814 O O . GLU A 1 97 ? 3.011 -2.611 -3.189 1.00 95.69 97 GLU A O 1
ATOM 819 N N . ARG A 1 98 ? 1.766 -3.388 -4.902 1.00 96.31 98 ARG A N 1
ATOM 820 C CA . ARG A 1 98 ? 2.912 -3.670 -5.763 1.00 96.31 98 ARG A CA 1
ATOM 821 C C . ARG A 1 98 ? 3.734 -2.422 -6.066 1.00 96.31 98 ARG A C 1
ATOM 823 O O . ARG A 1 98 ? 4.959 -2.478 -5.970 1.00 96.31 98 ARG A O 1
ATOM 830 N N . TYR A 1 99 ? 3.097 -1.303 -6.407 1.00 97.00 99 TYR A N 1
ATOM 831 C CA . TYR A 1 99 ? 3.807 -0.055 -6.697 1.00 97.00 99 TYR A CA 1
ATOM 832 C C . TYR A 1 99 ? 4.637 0.433 -5.503 1.00 97.00 99 TYR A C 1
ATOM 834 O O . TYR A 1 99 ? 5.819 0.758 -5.651 1.00 97.00 99 TYR A O 1
ATOM 842 N N . TYR A 1 100 ? 4.044 0.473 -4.307 1.00 95.62 100 TYR A N 1
ATOM 843 C CA . TYR A 1 100 ? 4.748 0.930 -3.109 1.00 95.62 100 TYR A CA 1
ATOM 844 C C . TYR A 1 100 ? 5.816 -0.065 -2.650 1.00 95.62 100 TYR A C 1
ATOM 846 O O . TYR A 1 100 ? 6.868 0.367 -2.172 1.00 95.62 100 TYR A O 1
ATOM 854 N N . ASP A 1 101 ? 5.608 -1.370 -2.841 1.00 95.31 101 ASP A N 1
ATOM 855 C CA . ASP A 1 101 ? 6.646 -2.383 -2.638 1.00 95.31 101 ASP A CA 1
ATOM 856 C C . ASP A 1 101 ? 7.849 -2.120 -3.556 1.00 95.31 101 ASP A C 1
ATOM 858 O O . ASP A 1 101 ? 8.971 -1.974 -3.068 1.00 95.31 101 ASP A O 1
ATOM 862 N N . VAL A 1 102 ? 7.624 -1.932 -4.862 1.00 96.12 102 VAL A N 1
ATOM 863 C CA . VAL A 1 102 ? 8.686 -1.592 -5.828 1.00 96.12 102 VAL A CA 1
ATOM 864 C C . VAL A 1 102 ? 9.406 -0.306 -5.429 1.00 96.12 102 VAL A C 1
ATOM 866 O O . VAL A 1 102 ? 10.637 -0.295 -5.331 1.00 96.12 102 VAL A O 1
ATOM 869 N N . HIS A 1 103 ? 8.664 0.764 -5.134 1.00 94.62 103 HIS A N 1
ATOM 870 C CA . HIS A 1 103 ? 9.234 2.032 -4.679 1.00 94.62 103 HIS A CA 1
ATOM 871 C C . HIS A 1 103 ? 10.138 1.829 -3.456 1.00 94.62 103 HIS A C 1
ATOM 873 O O . HIS A 1 103 ? 11.296 2.249 -3.455 1.00 94.62 103 HIS A O 1
ATOM 879 N N . ASN A 1 104 ? 9.640 1.147 -2.425 1.00 94.50 104 ASN A N 1
ATOM 880 C CA . ASN A 1 104 ? 10.366 0.938 -1.177 1.00 94.50 104 ASN A CA 1
ATOM 881 C C . ASN A 1 104 ? 11.596 0.048 -1.356 1.00 94.50 104 ASN A C 1
ATOM 883 O O . ASN A 1 104 ? 12.637 0.328 -0.759 1.00 94.50 104 ASN A O 1
ATOM 887 N N . ARG A 1 105 ? 11.511 -1.006 -2.172 1.00 94.50 105 ARG A N 1
ATOM 888 C CA . ARG A 1 105 ? 12.654 -1.881 -2.461 1.00 94.50 105 ARG A CA 1
ATOM 889 C C . ARG A 1 105 ? 13.748 -1.141 -3.225 1.00 94.50 105 ARG A C 1
ATOM 891 O O . ARG A 1 105 ? 14.912 -1.242 -2.841 1.00 94.50 105 ARG A O 1
ATOM 898 N N . LEU A 1 106 ? 13.388 -0.332 -4.224 1.00 94.44 106 LEU A N 1
ATOM 899 C CA . LEU A 1 106 ? 14.350 0.502 -4.951 1.00 94.44 106 LEU A CA 1
ATOM 900 C C . LEU A 1 106 ? 14.967 1.577 -4.058 1.00 94.44 106 LEU A C 1
ATOM 902 O O . LEU A 1 106 ? 16.180 1.769 -4.092 1.00 94.44 106 LEU A O 1
ATOM 906 N N . GLN A 1 107 ? 14.169 2.244 -3.219 1.00 92.62 107 GLN A N 1
ATOM 907 C CA . GLN A 1 107 ? 14.689 3.214 -2.251 1.00 92.62 107 GLN A CA 1
ATOM 908 C C . GLN A 1 107 ? 15.697 2.560 -1.304 1.00 92.62 107 GLN A C 1
ATOM 910 O O . GLN A 1 107 ? 16.785 3.097 -1.116 1.00 92.62 107 GLN A O 1
ATOM 915 N N . LYS A 1 108 ? 15.402 1.372 -0.763 1.00 92.19 108 LYS A N 1
ATOM 916 C CA . LYS A 1 108 ? 16.350 0.629 0.089 1.00 92.19 108 LYS A CA 1
ATOM 917 C C . LYS A 1 108 ? 17.632 0.245 -0.647 1.00 92.19 108 LYS A C 1
ATOM 919 O O . LYS A 1 108 ? 18.700 0.344 -0.059 1.00 92.19 108 LYS A O 1
ATOM 924 N N . ALA A 1 109 ? 17.533 -0.194 -1.901 1.00 91.81 109 ALA A N 1
ATOM 925 C CA . ALA A 1 109 ? 18.693 -0.610 -2.688 1.00 91.81 109 ALA A CA 1
ATOM 926 C C . ALA A 1 109 ? 19.596 0.569 -3.090 1.00 91.81 109 ALA A C 1
ATOM 928 O O . ALA A 1 109 ? 20.814 0.412 -3.145 1.00 91.81 109 ALA A O 1
ATOM 929 N N . ARG A 1 110 ? 19.004 1.739 -3.362 1.00 92.06 110 ARG A N 1
ATOM 930 C CA . ARG A 1 110 ? 19.708 2.942 -3.839 1.00 92.06 110 ARG A CA 1
ATOM 931 C C . ARG A 1 110 ? 20.188 3.861 -2.723 1.00 92.06 110 ARG A C 1
ATOM 933 O O . ARG A 1 110 ? 21.080 4.673 -2.948 1.00 92.06 110 ARG A O 1
ATOM 940 N N . THR A 1 111 ? 19.595 3.768 -1.536 1.00 87.88 111 THR A N 1
ATOM 941 C CA . THR A 1 111 ? 20.008 4.595 -0.402 1.00 87.88 111 THR A CA 1
ATOM 942 C C . THR A 1 111 ? 21.323 4.068 0.167 1.00 87.88 111 THR A C 1
ATOM 944 O O . THR A 1 111 ? 21.421 2.921 0.599 1.00 87.88 111 THR A O 1
ATOM 947 N N . GLU A 1 112 ? 22.348 4.922 0.180 1.00 79.38 112 GLU A N 1
ATOM 948 C CA . GLU A 1 112 ? 23.618 4.646 0.854 1.00 79.38 112 GLU A CA 1
ATOM 949 C C . GLU A 1 112 ? 23.382 4.317 2.332 1.00 79.38 112 GLU A C 1
ATOM 951 O O . GLU A 1 112 ? 22.553 4.949 2.981 1.00 79.38 112 GLU A O 1
ATOM 956 N N . LYS A 1 113 ? 24.171 3.400 2.910 1.00 78.00 113 LYS A N 1
ATOM 957 C CA . LYS A 1 113 ? 24.016 2.940 4.309 1.00 78.00 113 LYS A CA 1
ATOM 958 C C . LYS A 1 113 ? 24.010 4.062 5.363 1.00 78.00 113 LYS A C 1
ATOM 960 O O . LYS A 1 113 ? 23.597 3.829 6.492 1.00 78.00 113 LYS A O 1
ATOM 965 N N . ILE A 1 114 ? 24.503 5.249 5.009 1.00 75.75 114 ILE A N 1
ATOM 966 C CA . ILE A 1 114 ? 24.594 6.427 5.879 1.00 75.75 114 ILE A CA 1
ATOM 967 C C . ILE A 1 114 ? 23.244 7.156 5.980 1.00 75.75 114 ILE A C 1
ATOM 969 O O . ILE A 1 114 ? 22.966 7.803 6.988 1.00 75.75 114 ILE A O 1
ATOM 973 N N . ARG A 1 115 ? 22.397 7.068 4.949 1.00 80.44 115 ARG A N 1
ATOM 974 C CA . ARG A 1 115 ? 21.109 7.764 4.888 1.00 80.44 115 ARG A CA 1
ATOM 975 C C . ARG A 1 115 ? 19.971 6.798 5.183 1.00 80.44 115 ARG A C 1
ATOM 977 O O . ARG A 1 115 ? 20.018 5.625 4.828 1.00 80.44 115 ARG A O 1
ATOM 984 N N . GLN A 1 116 ? 18.923 7.304 5.823 1.00 80.31 116 GLN A N 1
ATOM 985 C CA . GLN A 1 116 ? 17.702 6.527 5.983 1.00 80.31 116 GLN A CA 1
ATOM 986 C C . GLN A 1 116 ? 16.884 6.561 4.688 1.00 80.31 116 GLN A C 1
ATOM 988 O O . GLN A 1 116 ? 16.727 7.635 4.101 1.00 80.31 116 GLN A O 1
ATOM 993 N N . PRO A 1 117 ? 16.369 5.411 4.222 1.00 81.88 117 PRO A N 1
ATOM 994 C CA . PRO A 1 117 ? 15.557 5.372 3.019 1.00 81.88 117 PRO A CA 1
ATOM 995 C C . PRO A 1 117 ? 14.193 6.017 3.285 1.00 81.88 117 PRO A C 1
ATOM 997 O O . PRO A 1 117 ? 13.539 5.722 4.286 1.00 81.88 117 PRO A O 1
ATOM 1000 N N . ASN A 1 118 ? 13.735 6.857 2.358 1.00 83.12 118 ASN A N 1
ATOM 1001 C CA . ASN A 1 118 ? 12.393 7.436 2.404 1.00 83.12 118 ASN A CA 1
ATOM 1002 C C . ASN A 1 118 ? 11.368 6.380 1.977 1.00 83.12 118 ASN A C 1
ATOM 1004 O O . ASN A 1 118 ? 11.060 6.230 0.794 1.00 83.12 118 ASN A O 1
ATOM 1008 N N . LEU A 1 119 ? 10.880 5.610 2.948 1.00 89.38 119 LEU A N 1
ATOM 1009 C CA . LEU A 1 119 ? 9.894 4.558 2.724 1.00 89.38 119 LEU A CA 1
ATOM 1010 C C . LEU A 1 119 ? 8.477 5.108 2.850 1.00 89.38 119 LEU A C 1
ATOM 1012 O O . LEU A 1 119 ? 8.163 5.848 3.781 1.00 89.38 119 LEU A O 1
ATOM 1016 N N . ILE A 1 120 ? 7.610 4.687 1.935 1.00 89.38 120 ILE A N 1
ATOM 1017 C CA . ILE A 1 120 ? 6.186 5.012 1.955 1.00 89.38 120 ILE A CA 1
ATOM 1018 C C . ILE A 1 120 ? 5.444 3.799 2.505 1.00 89.38 120 ILE A C 1
ATOM 1020 O O . ILE A 1 120 ? 5.482 2.720 1.917 1.00 89.38 120 ILE A O 1
ATOM 1024 N N . PHE A 1 121 ? 4.783 3.961 3.647 1.00 89.00 121 PHE A N 1
ATOM 1025 C CA . PHE A 1 121 ? 3.993 2.891 4.245 1.00 89.00 121 PHE A CA 1
ATOM 1026 C C . PHE A 1 121 ? 2.593 2.851 3.625 1.00 89.00 121 PHE A C 1
ATOM 1028 O O . PHE A 1 121 ? 1.850 3.829 3.705 1.00 89.00 121 PHE A O 1
ATOM 1035 N N . PHE A 1 122 ? 2.237 1.713 3.031 1.00 90.62 122 PHE A N 1
ATOM 1036 C CA . PHE A 1 122 ? 0.915 1.443 2.477 1.00 90.62 122 PHE A CA 1
ATOM 1037 C C . PHE A 1 122 ? 0.354 0.173 3.119 1.00 90.62 122 PHE A C 1
ATOM 1039 O O . PHE A 1 122 ? 0.992 -0.874 3.083 1.00 90.62 122 PHE A O 1
ATOM 1046 N N . ASP A 1 123 ? -0.817 0.294 3.741 1.00 91.44 123 ASP A N 1
ATOM 1047 C CA . ASP A 1 123 ? -1.511 -0.791 4.437 1.00 91.44 123 ASP A CA 1
ATOM 1048 C C . ASP A 1 123 ? -2.660 -1.275 3.541 1.00 91.44 123 ASP A C 1
ATOM 1050 O O . ASP A 1 123 ? -3.755 -0.704 3.562 1.00 91.44 123 ASP A O 1
ATOM 1054 N N . SER A 1 124 ? -2.366 -2.272 2.699 1.00 90.69 124 SER A N 1
ATOM 1055 C CA . SER A 1 124 ? -3.284 -2.828 1.695 1.00 90.69 124 SER A CA 1
ATOM 1056 C C . SER A 1 124 ? -4.543 -3.404 2.341 1.00 90.69 124 SER A C 1
ATOM 1058 O O . SER A 1 124 ? -5.656 -3.097 1.914 1.00 90.69 124 SER A O 1
ATOM 1060 N N . ASP A 1 125 ? -4.387 -4.145 3.438 1.00 91.62 125 ASP A N 1
ATOM 1061 C CA . ASP A 1 125 ? -5.497 -4.692 4.219 1.00 91.62 125 ASP A CA 1
ATOM 1062 C C . ASP A 1 125 ? -6.419 -3.597 4.772 1.00 91.62 125 ASP A C 1
ATOM 1064 O O . ASP A 1 125 ? -7.647 -3.732 4.772 1.00 91.62 125 ASP A O 1
ATOM 1068 N N . ASN A 1 126 ? -5.846 -2.505 5.284 1.00 90.81 126 ASN A N 1
ATOM 1069 C CA . ASN A 1 126 ? -6.632 -1.379 5.773 1.00 90.81 126 ASN A CA 1
ATOM 1070 C C . ASN A 1 126 ? -7.376 -0.664 4.642 1.00 90.81 126 ASN A C 1
ATOM 1072 O O . ASN A 1 126 ? -8.553 -0.346 4.817 1.00 90.81 126 ASN A O 1
ATOM 1076 N N . GLU A 1 127 ? -6.723 -0.412 3.505 1.00 91.88 127 GLU A N 1
ATOM 1077 C CA . GLU A 1 127 ? -7.378 0.241 2.365 1.00 91.88 127 GLU A CA 1
ATOM 1078 C C . GLU A 1 127 ? -8.483 -0.622 1.757 1.00 91.88 127 GLU A C 1
ATOM 1080 O O . GLU A 1 127 ? -9.557 -0.092 1.456 1.00 91.88 127 GLU A O 1
ATOM 1085 N N . ARG A 1 128 ? -8.291 -1.944 1.711 1.00 93.25 128 ARG A N 1
ATOM 1086 C CA . ARG A 1 128 ? -9.321 -2.898 1.292 1.00 93.25 128 ARG A CA 1
ATOM 1087 C C . ARG A 1 128 ? -10.559 -2.802 2.176 1.00 93.25 128 ARG A C 1
ATOM 1089 O O . ARG A 1 128 ? -11.645 -2.504 1.680 1.00 93.25 128 ARG A O 1
ATOM 1096 N N . ARG A 1 129 ? -10.390 -2.916 3.499 1.00 92.19 129 ARG A N 1
ATOM 1097 C CA . ARG A 1 129 ? -11.503 -2.774 4.461 1.00 92.19 129 ARG A CA 1
ATOM 1098 C C . ARG A 1 129 ? -12.170 -1.399 4.382 1.00 92.19 129 ARG A C 1
ATOM 1100 O O . ARG A 1 129 ? -13.391 -1.299 4.469 1.00 92.19 129 ARG A O 1
ATOM 1107 N N . ARG A 1 130 ? -11.388 -0.325 4.214 1.00 91.31 130 ARG A N 1
ATOM 1108 C CA . ARG A 1 130 ? -11.912 1.045 4.071 1.00 91.31 130 ARG A CA 1
ATOM 1109 C C . ARG A 1 130 ? -12.786 1.178 2.824 1.00 91.31 130 ARG A C 1
ATOM 1111 O O . ARG A 1 130 ? -13.836 1.818 2.873 1.00 91.31 130 ARG A O 1
ATOM 1118 N N . ARG A 1 131 ? -12.357 0.592 1.707 1.00 91.38 131 ARG A N 1
ATOM 1119 C CA . ARG A 1 131 ? -13.074 0.627 0.431 1.00 91.38 131 ARG A CA 1
ATOM 1120 C C . ARG A 1 131 ? -14.337 -0.227 0.458 1.00 91.38 131 ARG A C 1
ATOM 1122 O O . ARG A 1 131 ? -15.371 0.231 -0.016 1.00 91.38 131 ARG A O 1
ATOM 1129 N N . GLU A 1 132 ? -14.282 -1.399 1.079 1.00 93.12 132 GLU A N 1
ATOM 1130 C CA . GLU A 1 132 ? -15.462 -2.231 1.343 1.00 93.12 132 GLU A CA 1
ATOM 1131 C C . GLU A 1 132 ? -16.509 -1.471 2.173 1.00 93.12 132 GLU A C 1
ATOM 1133 O O . GLU A 1 132 ? -17.680 -1.439 1.804 1.00 93.12 132 GLU A O 1
ATOM 1138 N N . GLN A 1 133 ? -16.097 -0.772 3.239 1.00 92.81 133 GLN A N 1
ATOM 1139 C CA . GLN A 1 133 ? -17.000 0.066 4.043 1.00 92.81 133 GLN A CA 1
ATOM 1140 C C . GLN A 1 133 ? -17.635 1.201 3.232 1.00 92.81 133 GLN A C 1
ATOM 1142 O O . GLN A 1 133 ? -18.827 1.468 3.384 1.00 92.81 133 GLN A O 1
ATOM 1147 N N . LEU A 1 134 ? -16.860 1.857 2.363 1.00 92.25 134 LEU A N 1
ATOM 1148 C CA . LEU A 1 134 ? -17.380 2.902 1.480 1.00 92.25 134 LEU A CA 1
ATOM 1149 C C . LEU A 1 134 ? -18.406 2.339 0.490 1.00 92.25 134 LEU A C 1
ATOM 1151 O O . LEU A 1 134 ? -19.449 2.956 0.285 1.00 92.25 134 LEU A O 1
ATOM 1155 N N . ASN A 1 135 ? -18.135 1.166 -0.087 1.00 92.88 135 ASN A N 1
ATOM 1156 C CA . ASN A 1 135 ? -19.066 0.501 -0.993 1.00 92.88 135 ASN A CA 1
ATOM 1157 C C . ASN A 1 135 ? -20.364 0.107 -0.270 1.00 92.88 135 ASN A C 1
ATOM 1159 O O . ASN A 1 135 ? -21.452 0.363 -0.773 1.00 92.88 135 ASN A O 1
ATOM 1163 N N . ASN A 1 136 ? -20.265 -0.418 0.953 1.00 92.56 136 ASN A N 1
ATOM 1164 C CA . ASN A 1 136 ? -21.436 -0.739 1.773 1.00 92.56 136 ASN A CA 1
ATOM 1165 C C . ASN A 1 136 ? -22.278 0.505 2.090 1.00 92.56 136 ASN A C 1
ATOM 1167 O O . ASN A 1 136 ? -23.502 0.440 2.040 1.00 92.56 136 ASN A O 1
ATOM 1171 N N . LEU A 1 137 ? -21.639 1.644 2.384 1.00 91.12 137 LEU A N 1
ATOM 1172 C CA . LEU A 1 137 ? -22.342 2.907 2.617 1.00 91.12 137 LEU A CA 1
ATOM 1173 C C . LEU A 1 137 ? -23.027 3.419 1.344 1.00 91.12 137 LEU A C 1
ATOM 1175 O O . LEU A 1 137 ? -24.146 3.918 1.414 1.00 91.12 137 LEU A O 1
ATOM 1179 N N . TRP A 1 138 ? -22.367 3.283 0.193 1.00 92.19 138 TRP A N 1
ATOM 1180 C CA . TRP A 1 138 ? -22.921 3.672 -1.103 1.00 92.19 138 TRP A CA 1
ATOM 1181 C C . TRP A 1 138 ? -24.131 2.817 -1.499 1.00 92.19 138 TRP A C 1
ATOM 1183 O O . TRP A 1 138 ? -25.119 3.341 -2.004 1.00 92.19 138 TRP A O 1
ATOM 1193 N N . MET A 1 139 ? -24.071 1.513 -1.227 1.00 93.50 139 MET A N 1
ATOM 1194 C CA . MET A 1 139 ? -25.143 0.555 -1.520 1.00 93.50 139 MET A CA 1
ATOM 1195 C C . MET A 1 139 ? -26.213 0.474 -0.415 1.00 93.50 139 MET A C 1
ATOM 1197 O O . MET A 1 139 ? -27.121 -0.353 -0.506 1.00 93.50 139 MET A O 1
ATOM 1201 N N . ARG A 1 140 ? -26.124 1.307 0.634 1.00 92.19 140 ARG A N 1
ATOM 1202 C CA . ARG A 1 140 ? -27.057 1.307 1.770 1.00 92.19 140 ARG A CA 1
ATOM 1203 C C . ARG A 1 140 ? -28.474 1.635 1.303 1.00 92.19 140 ARG A C 1
ATOM 1205 O O . ARG A 1 140 ? -28.729 2.681 0.708 1.00 92.19 140 ARG A O 1
ATOM 1212 N N . THR A 1 141 ? -29.414 0.759 1.635 1.00 95.50 141 THR A N 1
ATOM 1213 C CA . THR A 1 141 ? -30.842 0.974 1.371 1.00 95.50 141 THR A CA 1
ATOM 1214 C C . THR A 1 141 ? -31.483 1.872 2.431 1.00 95.50 141 THR A C 1
ATOM 1216 O O . THR A 1 141 ? -30.979 2.024 3.546 1.00 95.50 141 THR A O 1
ATOM 1219 N N . VAL A 1 142 ? -32.640 2.456 2.105 1.00 95.00 142 VAL A N 1
ATOM 1220 C CA . VAL A 1 142 ? -33.412 3.280 3.051 1.00 95.00 142 VAL A CA 1
ATOM 1221 C C . VAL A 1 142 ? -33.894 2.456 4.253 1.00 95.00 142 VAL A C 1
ATOM 1223 O O . VAL A 1 142 ? -33.928 2.973 5.366 1.00 95.00 142 VAL A O 1
ATOM 1226 N N . GLU A 1 143 ? -34.238 1.183 4.051 1.00 95.19 143 GLU A N 1
ATOM 1227 C CA . GLU A 1 143 ? -34.664 0.267 5.120 1.00 95.19 143 GLU A CA 1
ATOM 1228 C C . GLU A 1 143 ? -33.524 -0.014 6.097 1.00 95.19 143 GLU A C 1
ATOM 1230 O O . GLU A 1 143 ? -33.676 0.240 7.288 1.00 95.19 143 GLU A O 1
ATOM 1235 N N . GLN A 1 144 ? -32.350 -0.393 5.583 1.00 93.81 144 GLN A N 1
ATOM 1236 C CA . GLN A 1 144 ? -31.137 -0.541 6.394 1.00 93.81 144 GLN A CA 1
ATOM 1237 C C . GLN A 1 144 ? -30.795 0.754 7.132 1.00 93.81 144 GLN A C 1
ATOM 1239 O O . GLN A 1 144 ? -30.305 0.727 8.257 1.00 93.81 144 GLN A O 1
ATOM 1244 N N . ALA A 1 145 ? -31.052 1.911 6.512 1.00 92.12 145 ALA A N 1
ATOM 1245 C CA . ALA A 1 145 ? -30.793 3.181 7.161 1.00 92.12 145 ALA A CA 1
ATOM 1246 C C . ALA A 1 145 ? -31.698 3.449 8.364 1.00 92.12 145 ALA A C 1
ATOM 1248 O O . ALA A 1 145 ? -31.202 3.954 9.371 1.00 92.12 145 ALA A O 1
ATOM 1249 N N . LYS A 1 146 ? -32.981 3.095 8.258 1.00 95.06 146 LYS A N 1
ATOM 1250 C CA . LYS A 1 146 ? -33.944 3.176 9.361 1.00 95.06 146 LYS A CA 1
ATOM 1251 C C . LYS A 1 146 ? -33.637 2.153 10.450 1.00 95.06 146 LYS A C 1
ATOM 1253 O O . LYS A 1 146 ? -33.587 2.530 11.612 1.00 95.06 146 LYS A O 1
ATOM 1258 N N . GLU A 1 147 ? -33.352 0.910 10.072 1.00 94.56 147 GLU A N 1
ATOM 1259 C CA . GLU A 1 147 ? -32.969 -0.148 11.013 1.00 94.56 147 GLU A CA 1
ATOM 1260 C C . GLU A 1 147 ? -31.726 0.253 11.824 1.00 94.56 147 GLU A C 1
ATOM 1262 O O . GLU A 1 147 ? -31.722 0.156 13.047 1.00 94.56 147 GLU A O 1
ATOM 1267 N N . GLU A 1 148 ? -30.685 0.790 11.179 1.00 91.38 148 GLU A N 1
ATOM 1268 C CA . GLU A 1 148 ? -29.492 1.284 11.879 1.00 91.38 148 GLU A CA 1
ATOM 1269 C C . GLU A 1 148 ? -29.827 2.413 12.865 1.00 91.38 148 GLU A C 1
ATOM 1271 O O . GLU A 1 148 ? -29.280 2.443 13.967 1.00 91.38 148 GLU A O 1
ATOM 1276 N N . GLN A 1 149 ? -30.740 3.317 12.503 1.00 93.44 149 GLN A N 1
ATOM 1277 C CA . GLN A 1 149 ? -31.191 4.389 13.390 1.00 93.44 149 GLN A CA 1
ATOM 1278 C C . GLN A 1 149 ? -31.919 3.828 14.623 1.00 93.44 149 GLN A C 1
ATOM 1280 O O . GLN A 1 149 ? -31.597 4.215 15.748 1.00 93.44 149 GLN A O 1
ATOM 1285 N N . GLU A 1 150 ? -32.828 2.870 14.434 1.00 96.25 150 GLU A N 1
ATOM 1286 C CA . GLU A 1 150 ? -33.526 2.173 15.524 1.00 96.25 150 GLU A CA 1
ATOM 1287 C C . GLU A 1 150 ? -32.540 1.423 16.438 1.00 96.25 150 GLU A C 1
ATOM 1289 O O . GLU A 1 150 ? -32.655 1.465 17.667 1.00 96.25 150 GLU A O 1
ATOM 1294 N N . LEU A 1 151 ? -31.513 0.791 15.860 1.00 94.00 151 LEU A N 1
ATOM 1295 C CA . LEU A 1 151 ? -30.449 0.119 16.609 1.00 94.00 151 LEU A CA 1
ATOM 1296 C C . LEU A 1 151 ? -29.595 1.104 17.419 1.00 94.00 151 LEU A C 1
ATOM 1298 O O . LEU A 1 151 ? -29.263 0.814 18.570 1.00 94.00 151 LEU A O 1
ATOM 1302 N N . ILE A 1 152 ? -29.245 2.267 16.859 1.00 92.38 152 ILE A N 1
ATOM 1303 C CA . ILE A 1 152 ? -28.496 3.320 17.567 1.00 92.38 152 ILE A CA 1
ATOM 1304 C C . ILE A 1 152 ? -29.306 3.847 18.758 1.00 92.38 152 ILE A C 1
ATOM 1306 O O . ILE A 1 152 ? -28.763 4.010 19.856 1.00 92.38 152 ILE A O 1
ATOM 1310 N N . GLU A 1 153 ? -30.605 4.073 18.571 1.00 94.25 153 GLU A N 1
ATOM 1311 C CA . GLU A 1 153 ? -31.512 4.498 19.640 1.00 94.25 153 GLU A CA 1
ATOM 1312 C C . GLU A 1 153 ? -31.625 3.426 20.734 1.00 94.25 153 GLU A C 1
ATOM 1314 O O . GLU A 1 153 ? -31.454 3.727 21.921 1.00 94.25 153 GLU A O 1
ATOM 1319 N N . GLY A 1 154 ? -31.799 2.158 20.349 1.00 94.00 154 GLY A N 1
ATOM 1320 C CA . GLY A 1 154 ? -31.806 1.024 21.274 1.00 94.00 154 GLY A CA 1
ATOM 1321 C C . GLY A 1 154 ? -30.501 0.887 22.067 1.00 94.00 154 GLY A C 1
ATOM 1322 O O . GLY A 1 154 ? -30.528 0.687 23.286 1.00 94.00 154 GLY A O 1
ATOM 1323 N N . LEU A 1 155 ? -29.347 1.058 21.413 1.00 91.94 155 LEU A N 1
ATOM 1324 C CA . LEU A 1 155 ? -28.037 1.061 22.073 1.00 91.94 155 LEU A CA 1
ATOM 1325 C C . LEU A 1 155 ? -27.917 2.195 23.094 1.00 91.94 155 LEU A C 1
ATOM 1327 O O . LEU A 1 155 ? -27.449 1.954 24.208 1.00 91.94 155 LEU A O 1
ATOM 1331 N N . SER A 1 156 ? -28.385 3.400 22.760 1.00 91.69 156 SER A N 1
ATOM 1332 C CA . SER A 1 156 ? -28.369 4.547 23.676 1.00 91.69 156 SER A CA 1
ATOM 1333 C C . SER A 1 156 ? -29.146 4.260 24.968 1.00 91.69 156 SER A C 1
ATOM 1335 O O . SER A 1 156 ? -28.653 4.519 26.071 1.00 91.69 156 SER A O 1
ATOM 1337 N N . VAL A 1 157 ? -30.324 3.639 24.853 1.00 94.88 157 VAL A N 1
ATOM 1338 C CA . VAL A 1 157 ? -31.150 3.237 26.004 1.00 94.88 157 VAL A CA 1
ATOM 1339 C C . VAL A 1 157 ? -30.443 2.177 26.860 1.00 94.88 157 VAL A C 1
ATOM 1341 O O . VAL A 1 157 ? -30.387 2.296 28.089 1.00 94.88 157 VAL A O 1
ATOM 1344 N N . ILE A 1 158 ? -29.848 1.156 26.235 1.00 92.62 158 ILE A N 1
ATOM 1345 C CA . ILE A 1 158 ? -29.104 0.098 26.941 1.00 92.62 158 ILE A CA 1
ATOM 1346 C C . ILE A 1 158 ? -27.892 0.677 27.680 1.00 92.62 158 ILE A C 1
ATOM 1348 O O . ILE A 1 158 ? -27.640 0.314 28.836 1.00 92.62 158 ILE A O 1
ATOM 1352 N N . GLU A 1 159 ? -27.144 1.579 27.044 1.00 90.88 159 GLU A N 1
ATOM 1353 C CA . GLU A 1 159 ? -26.001 2.260 27.655 1.00 90.88 159 GLU A CA 1
ATOM 1354 C C . GLU A 1 159 ? -26.420 3.105 28.862 1.00 90.88 159 GLU A C 1
ATOM 1356 O O . GLU A 1 159 ? -25.776 3.023 29.914 1.00 90.88 159 GLU A O 1
ATOM 1361 N N . ALA A 1 160 ? -27.530 3.843 28.763 1.00 91.69 160 ALA A N 1
ATOM 1362 C CA . ALA A 1 160 ? -28.084 4.611 29.875 1.00 91.69 160 ALA A CA 1
ATOM 1363 C C . ALA A 1 160 ? -28.450 3.706 31.067 1.00 91.69 160 ALA A C 1
ATOM 1365 O O . ALA A 1 160 ? -28.023 3.964 32.198 1.00 91.69 160 ALA A O 1
ATOM 1366 N N . HIS A 1 161 ? -29.142 2.588 30.823 1.00 93.38 161 HIS A N 1
ATOM 1367 C CA . HIS A 1 161 ? -29.471 1.609 31.867 1.00 93.38 161 HIS A CA 1
ATOM 1368 C C . HIS A 1 161 ? -28.239 0.899 32.445 1.00 93.38 161 HIS A C 1
ATOM 1370 O O . HIS A 1 161 ? -28.213 0.543 33.629 1.00 93.38 161 HIS A O 1
ATOM 1376 N N . LYS A 1 162 ? -27.203 0.648 31.637 1.00 92.56 162 LYS A N 1
ATOM 1377 C CA . LYS A 1 162 ? -25.927 0.094 32.117 1.00 92.56 162 LYS A CA 1
ATOM 1378 C C . LYS A 1 162 ? -25.234 1.084 33.054 1.00 92.56 162 LYS A C 1
ATOM 1380 O O . LYS A 1 162 ? -24.795 0.678 34.130 1.00 92.56 162 LYS A O 1
ATOM 1385 N N . LEU A 1 163 ? -25.187 2.364 32.687 1.00 92.50 163 LEU A N 1
ATOM 1386 C CA . LEU A 1 163 ? -24.606 3.422 33.512 1.00 92.50 163 LEU A CA 1
ATOM 1387 C C . LEU A 1 163 ? -25.381 3.611 34.826 1.00 92.50 163 LEU A C 1
ATOM 1389 O O . LEU A 1 163 ? -24.770 3.746 35.884 1.00 92.50 163 LEU A O 1
ATOM 1393 N N . GLU A 1 164 ? -26.715 3.581 34.785 1.00 92.94 164 GLU A N 1
ATOM 1394 C CA . GLU A 1 164 ? -27.561 3.675 35.981 1.00 92.94 164 GLU A CA 1
ATOM 1395 C C . GLU A 1 164 ? -27.299 2.516 36.957 1.00 92.94 164 GLU A C 1
ATOM 1397 O O . GLU A 1 164 ? -27.101 2.738 38.154 1.00 92.94 164 GLU A O 1
ATOM 1402 N N . ARG A 1 165 ? -27.225 1.277 36.452 1.00 92.62 165 ARG A N 1
ATOM 1403 C CA . ARG A 1 165 ? -26.882 0.100 37.267 1.00 92.62 165 ARG A CA 1
ATOM 1404 C C . ARG A 1 165 ? -25.486 0.208 37.872 1.00 92.62 165 ARG A C 1
ATOM 1406 O O . ARG A 1 165 ? -25.326 -0.077 39.055 1.00 92.62 165 ARG A O 1
ATOM 1413 N N . GLN A 1 166 ? -24.496 0.656 37.100 1.00 91.75 166 GLN A N 1
ATOM 1414 C CA . GLN A 1 166 ? -23.138 0.871 37.608 1.00 91.75 166 GLN A CA 1
ATOM 1415 C C . GLN A 1 166 ? -23.106 1.905 38.741 1.00 91.75 166 GLN A C 1
ATOM 1417 O O . GLN A 1 166 ? -22.442 1.668 39.747 1.00 91.75 166 GLN A O 1
ATOM 1422 N N . LYS A 1 167 ? -23.860 3.007 38.627 1.00 92.94 167 LYS A N 1
ATOM 1423 C CA . LYS A 1 167 ? -23.992 4.002 39.706 1.00 92.94 167 LYS A CA 1
ATOM 1424 C C . LYS A 1 167 ? -24.616 3.398 40.967 1.00 92.94 167 LYS A C 1
ATOM 1426 O O . LYS A 1 167 ? -24.052 3.554 42.044 1.00 92.94 167 LYS A O 1
ATOM 1431 N N . LYS A 1 168 ? -25.719 2.648 40.836 1.00 93.81 168 LYS A N 1
ATOM 1432 C CA . LYS A 1 168 ? -26.378 1.972 41.973 1.00 93.81 168 LYS A CA 1
ATOM 1433 C C . LYS A 1 168 ? -25.446 0.982 42.677 1.00 93.81 168 LYS A C 1
ATOM 1435 O O . LYS A 1 168 ? -25.403 0.962 43.901 1.00 93.81 168 LYS A O 1
ATOM 1440 N N . VAL A 1 169 ? -24.674 0.195 41.922 1.00 92.69 169 VAL A N 1
ATOM 1441 C CA . VAL A 1 169 ? -23.677 -0.733 42.487 1.00 92.69 169 VAL A CA 1
ATOM 1442 C C . VAL A 1 169 ? -22.577 0.029 43.231 1.00 92.69 169 VAL A C 1
ATOM 1444 O O . VAL A 1 169 ? -22.282 -0.314 44.370 1.00 92.69 169 VAL A O 1
ATOM 1447 N N . GLN A 1 170 ? -22.033 1.102 42.646 1.00 91.25 170 GLN A N 1
ATOM 1448 C CA . GLN A 1 170 ? -21.025 1.937 43.313 1.00 91.25 170 GLN A CA 1
ATOM 1449 C C . GLN A 1 170 ? -21.554 2.577 44.602 1.00 91.25 170 GLN A C 1
ATOM 1451 O O . GLN A 1 170 ? -20.825 2.679 45.587 1.00 91.25 170 GLN A O 1
ATOM 1456 N N . ASP A 1 171 ? -22.811 3.019 44.622 1.00 92.50 171 ASP A N 1
ATOM 1457 C CA . ASP A 1 171 ? -23.414 3.609 45.817 1.00 92.50 171 ASP A CA 1
ATOM 1458 C C . ASP A 1 171 ? -23.691 2.557 46.902 1.00 92.50 171 ASP A C 1
ATOM 1460 O O . ASP A 1 171 ? -23.408 2.807 48.076 1.00 92.50 171 ASP A O 1
ATOM 1464 N N . LEU A 1 172 ? -24.127 1.349 46.528 1.00 90.62 172 LEU A N 1
ATOM 1465 C CA . LEU A 1 172 ? -24.238 0.212 47.450 1.00 90.62 172 LEU A CA 1
ATOM 1466 C C . LEU A 1 172 ? -22.875 -0.178 48.045 1.00 90.62 172 LEU A C 1
ATOM 1468 O O . LEU A 1 172 ? -22.768 -0.373 49.256 1.00 90.62 172 LEU A O 1
ATOM 1472 N N . GLU A 1 173 ? -21.818 -0.240 47.233 1.00 90.62 173 GLU A N 1
ATOM 1473 C CA . GLU A 1 173 ? -20.452 -0.512 47.703 1.00 90.62 173 GLU A CA 1
ATOM 1474 C C . GLU A 1 173 ? -19.973 0.542 48.711 1.00 90.62 173 GLU A C 1
ATOM 1476 O O . GLU A 1 173 ? -19.392 0.195 49.746 1.00 90.62 173 GLU A O 1
ATOM 1481 N N . LYS A 1 174 ? -20.265 1.827 48.467 1.00 90.81 174 LYS A N 1
ATOM 1482 C CA . LYS A 1 174 ? -19.958 2.911 49.415 1.00 90.81 174 LYS A CA 1
ATOM 1483 C C . LYS A 1 174 ? -20.700 2.733 50.739 1.00 90.81 174 LYS A C 1
ATOM 1485 O O . LYS A 1 174 ? -20.073 2.908 51.786 1.00 90.81 174 LYS A O 1
ATOM 1490 N N . LEU A 1 175 ? -21.981 2.359 50.717 1.00 87.88 175 LEU A N 1
ATOM 1491 C CA . LEU A 1 175 ? -22.766 2.104 51.933 1.00 87.88 175 LEU A CA 1
ATOM 1492 C C . LEU A 1 175 ? -22.208 0.916 52.728 1.00 87.88 175 LEU A C 1
ATOM 1494 O O . LEU A 1 175 ? -21.942 1.054 53.922 1.00 87.88 175 LEU A O 1
ATOM 1498 N N . ILE A 1 176 ? -21.912 -0.204 52.061 1.00 87.31 176 ILE A N 1
ATOM 1499 C CA . ILE A 1 176 ? -21.284 -1.381 52.688 1.00 87.31 176 ILE A CA 1
ATOM 1500 C C . ILE A 1 176 ? -19.920 -1.011 53.293 1.00 87.31 176 ILE A C 1
ATOM 1502 O O . ILE A 1 176 ? -19.569 -1.474 54.380 1.00 87.31 176 ILE A O 1
ATOM 1506 N N . SER A 1 177 ? -19.143 -0.159 52.619 1.00 84.06 177 SER A N 1
ATOM 1507 C CA . SER A 1 177 ? -17.851 0.308 53.136 1.00 84.06 177 SER A CA 1
ATOM 1508 C C . SER A 1 177 ? -17.983 1.210 54.371 1.00 84.06 177 SER A C 1
ATOM 1510 O O . SER A 1 177 ? -17.104 1.180 55.234 1.00 84.06 177 SER A O 1
ATOM 1512 N N . HIS A 1 178 ? -19.070 1.985 54.479 1.00 79.69 178 HIS A N 1
ATOM 1513 C CA . HIS A 1 178 ? -19.367 2.811 55.651 1.00 79.69 178 HIS A CA 1
ATOM 1514 C C . HIS A 1 178 ? -19.828 1.963 56.841 1.00 79.69 178 HIS A C 1
ATOM 1516 O O . HIS A 1 178 ? -19.363 2.210 57.950 1.00 79.69 178 HIS A O 1
ATOM 1522 N N . GLU A 1 179 ? -20.658 0.938 56.620 1.00 77.00 179 GLU A N 1
ATOM 1523 C CA . GLU A 1 179 ? -21.116 0.007 57.670 1.00 77.00 179 GLU A CA 1
ATOM 1524 C C . GLU A 1 179 ? -19.944 -0.783 58.281 1.00 77.00 179 GLU A C 1
ATOM 1526 O O . GLU A 1 179 ? -19.890 -1.014 59.486 1.00 77.00 179 GLU A O 1
ATOM 1531 N N . LYS A 1 180 ? -18.950 -1.150 57.459 1.00 67.38 180 LYS A N 1
ATOM 1532 C CA . LYS A 1 180 ? -17.731 -1.845 57.908 1.00 67.38 180 LYS A CA 1
ATOM 1533 C C . LYS A 1 180 ? -16.737 -0.948 58.652 1.00 67.38 180 LYS A C 1
ATOM 1535 O O . LYS A 1 180 ? -15.750 -1.466 59.178 1.00 67.38 180 LYS A O 1
ATOM 1540 N N . ARG A 1 181 ? -16.945 0.376 58.713 1.00 60.19 181 ARG A N 1
ATOM 1541 C CA . ARG A 1 181 ? -16.133 1.232 59.589 1.00 60.19 181 ARG A CA 1
ATOM 1542 C C . ARG A 1 181 ? -16.583 0.979 61.029 1.00 60.19 181 ARG A C 1
ATOM 1544 O O . ARG A 1 181 ? -17.739 1.252 61.341 1.00 60.19 181 ARG A O 1
ATOM 1551 N N . PRO A 1 182 ? -15.701 0.490 61.919 1.00 55.28 182 PRO A N 1
ATOM 1552 C CA . PRO A 1 182 ? -16.081 0.246 63.302 1.00 55.28 182 PRO A CA 1
ATOM 1553 C C . PRO A 1 182 ? -16.585 1.558 63.907 1.00 55.28 182 PRO A C 1
ATOM 1555 O O . PRO A 1 182 ? -15.860 2.559 63.930 1.00 55.28 182 PRO A O 1
ATOM 1558 N N . ARG A 1 183 ? -17.844 1.567 64.365 1.00 54.12 183 ARG A N 1
ATOM 1559 C CA . ARG A 1 183 ? -18.392 2.664 65.166 1.00 54.12 183 ARG A CA 1
ATOM 1560 C C . ARG A 1 183 ? -17.527 2.765 66.420 1.00 54.12 183 ARG A C 1
ATOM 1562 O O . ARG A 1 183 ? -17.692 1.981 67.346 1.00 54.12 183 ARG A O 1
ATOM 1569 N N . LYS A 1 184 ? -16.606 3.732 66.460 1.00 55.84 184 LYS A N 1
ATOM 1570 C CA . LYS A 1 184 ? -15.730 4.035 67.611 1.00 55.84 184 LYS A CA 1
ATOM 1571 C C . LYS A 1 184 ? -16.494 4.551 68.850 1.00 55.84 184 LYS A C 1
ATOM 1573 O O . LYS A 1 184 ? -15.941 5.305 69.639 1.00 55.84 184 LYS A O 1
ATOM 1578 N N . THR A 1 185 ? -17.769 4.206 69.017 1.00 50.94 185 THR A N 1
ATOM 1579 C CA . THR A 1 185 ? -18.663 4.818 70.009 1.00 50.94 185 THR A CA 1
ATOM 1580 C C . THR A 1 185 ? -19.509 3.823 70.808 1.00 50.94 185 THR A C 1
ATOM 1582 O O . THR A 1 185 ? -20.263 4.263 71.668 1.00 50.94 185 THR A O 1
ATOM 1585 N N . ALA A 1 186 ? -19.370 2.506 70.602 1.00 48.84 186 ALA A N 1
ATOM 1586 C CA . ALA A 1 186 ? -20.130 1.500 71.362 1.00 48.84 186 ALA A CA 1
ATOM 1587 C C . ALA A 1 186 ? -19.323 0.781 72.466 1.00 48.84 186 ALA A C 1
ATOM 1589 O O . ALA A 1 186 ? -19.913 0.316 73.437 1.00 48.84 186 ALA A O 1
ATOM 1590 N N . ASP A 1 187 ? -17.987 0.773 72.398 1.00 47.91 187 ASP A N 1
ATOM 1591 C CA . ASP A 1 187 ? -17.150 0.041 73.369 1.00 47.91 187 ASP A CA 1
ATOM 1592 C C . ASP A 1 187 ? -16.800 0.851 74.635 1.00 47.91 187 ASP A C 1
ATOM 1594 O O . ASP A 1 187 ? -16.199 0.331 75.570 1.00 47.91 187 ASP A O 1
ATOM 1598 N N . ALA A 1 188 ? -17.215 2.120 74.730 1.00 46.78 188 ALA A N 1
ATOM 1599 C CA . ALA A 1 188 ? -16.911 2.968 75.889 1.00 46.78 188 ALA A CA 1
ATOM 1600 C C . ALA A 1 188 ? -17.822 2.723 77.114 1.00 46.78 188 ALA A C 1
ATOM 1602 O O . ALA A 1 188 ? -17.504 3.190 78.204 1.00 46.78 188 ALA A O 1
ATOM 1603 N N . ILE A 1 189 ? -18.931 1.983 76.968 1.00 50.47 189 ILE A N 1
ATOM 1604 C CA . ILE A 1 189 ? -19.903 1.744 78.058 1.00 50.47 189 ILE A CA 1
ATOM 1605 C C . ILE A 1 189 ? -19.795 0.313 78.627 1.00 50.47 189 ILE A C 1
ATOM 1607 O O . ILE A 1 189 ? -20.167 0.070 79.773 1.00 50.47 189 ILE A O 1
ATOM 1611 N N . ALA A 1 190 ? -19.187 -0.628 77.897 1.00 50.00 190 ALA A N 1
ATOM 1612 C CA . ALA A 1 190 ? -19.052 -2.024 78.331 1.00 50.00 190 ALA A CA 1
ATOM 1613 C C . ALA A 1 190 ? -17.817 -2.303 79.220 1.00 50.00 190 ALA A C 1
ATOM 1615 O O . ALA A 1 190 ? -17.733 -3.359 79.843 1.00 50.00 190 ALA A O 1
ATOM 1616 N N . HIS A 1 191 ? -16.873 -1.360 79.339 1.00 52.12 191 HIS A N 1
ATOM 1617 C CA . HIS A 1 191 ? -15.630 -1.559 80.101 1.00 52.12 191 HIS A CA 1
ATOM 1618 C C . HIS A 1 191 ? -15.704 -1.216 81.604 1.00 52.12 191 HIS A C 1
ATOM 1620 O O . HIS A 1 191 ? -14.701 -1.364 82.301 1.00 52.12 191 HIS A O 1
ATOM 1626 N N . LEU A 1 192 ? -16.867 -0.822 82.146 1.00 51.75 192 LEU A N 1
ATOM 1627 C CA . LEU A 1 192 ? -17.030 -0.547 83.588 1.00 51.75 192 LEU A CA 1
ATOM 1628 C C . LEU A 1 192 ? -17.605 -1.715 84.413 1.00 51.75 192 LEU A C 1
ATOM 1630 O O . LEU A 1 192 ? -17.618 -1.639 85.640 1.00 51.75 192 LEU A O 1
ATOM 1634 N N . ALA A 1 193 ? -18.043 -2.806 83.779 1.00 53.91 193 ALA A N 1
ATOM 1635 C CA . ALA A 1 193 ? -18.842 -3.844 84.433 1.00 53.91 193 ALA A CA 1
ATOM 1636 C C . ALA A 1 193 ? -18.261 -5.262 84.287 1.00 53.91 193 ALA A C 1
ATOM 1638 O O . ALA A 1 193 ? -18.966 -6.165 83.868 1.00 53.91 193 ALA A O 1
ATOM 1639 N N . SER A 1 194 ? -16.985 -5.484 84.627 1.00 53.28 194 SER A N 1
ATOM 1640 C CA . SER A 1 194 ? -16.516 -6.800 85.112 1.00 53.28 194 SER A CA 1
ATOM 1641 C C . SER A 1 194 ? -15.080 -6.722 85.642 1.00 53.28 194 SER A C 1
ATOM 1643 O O . SER A 1 194 ? -14.098 -6.915 84.928 1.00 53.28 194 SER A O 1
ATOM 1645 N N . ARG A 1 195 ? -14.953 -6.420 86.938 1.00 43.06 195 ARG A N 1
ATOM 1646 C CA . ARG A 1 195 ? -13.792 -6.784 87.760 1.00 43.06 195 ARG A CA 1
ATOM 1647 C C . ARG A 1 195 ? -14.066 -8.185 88.313 1.00 43.06 195 ARG A C 1
ATOM 1649 O O . ARG A 1 195 ? -15.019 -8.300 89.078 1.00 43.06 195 ARG A O 1
ATOM 1656 N N . ARG A 1 196 ? -13.217 -9.176 87.994 1.00 44.75 196 ARG A N 1
ATOM 1657 C CA . ARG A 1 196 ? -12.738 -10.299 88.853 1.00 44.75 196 ARG A CA 1
ATOM 1658 C C . ARG A 1 196 ? -12.372 -11.541 88.020 1.00 44.75 196 ARG A C 1
ATOM 1660 O O . ARG A 1 196 ? -13.258 -12.282 87.625 1.00 44.75 196 ARG A O 1
ATOM 1667 N N . HIS A 1 197 ? -11.073 -11.764 87.799 1.00 50.12 197 HIS A N 1
ATOM 1668 C CA . HIS A 1 197 ? -10.287 -12.930 88.264 1.00 50.12 197 HIS A CA 1
ATOM 1669 C C . HIS A 1 197 ? -8.937 -13.017 87.510 1.00 50.12 197 HIS A C 1
ATOM 1671 O O . HIS A 1 197 ? -8.933 -12.901 86.286 1.00 50.12 197 HIS A O 1
ATOM 1677 N N . PRO A 1 198 ? -7.796 -13.190 88.209 1.00 38.69 198 PRO A N 1
ATOM 1678 C CA . PRO A 1 198 ? -6.488 -13.464 87.606 1.00 38.69 198 PRO A CA 1
ATOM 1679 C C . PRO A 1 198 ? -6.121 -14.965 87.645 1.00 38.69 198 PRO A C 1
ATOM 1681 O O . PRO A 1 198 ? -6.690 -15.698 88.447 1.00 38.69 198 PRO A O 1
ATOM 1684 N N . SER A 1 199 ? -5.099 -15.332 86.851 1.00 48.06 199 SER A N 1
ATOM 1685 C CA . SER A 1 199 ? -4.495 -16.666 86.595 1.00 48.06 199 SER A CA 1
ATOM 1686 C C . SER A 1 199 ? -5.185 -17.464 85.466 1.00 48.06 199 SER A C 1
ATOM 1688 O O . SER A 1 199 ? -6.402 -17.503 85.387 1.00 48.06 199 SER A O 1
ATOM 1690 N N . ASP A 1 200 ? -4.523 -18.052 84.465 1.00 51.19 200 ASP A N 1
ATOM 1691 C CA . ASP A 1 200 ? -3.131 -18.473 84.317 1.00 51.19 200 ASP A CA 1
ATOM 1692 C C . ASP A 1 200 ? -2.598 -18.313 82.886 1.00 51.19 200 ASP A C 1
ATOM 1694 O O . ASP A 1 200 ? -3.320 -18.290 81.889 1.00 51.19 200 ASP A O 1
ATOM 1698 N N . GLN A 1 201 ? -1.274 -18.216 82.827 1.00 44.22 201 GLN A N 1
ATOM 1699 C CA . GLN A 1 201 ? -0.444 -18.075 81.644 1.00 44.22 201 GLN A CA 1
ATOM 1700 C C . GLN A 1 201 ? -0.408 -19.369 80.818 1.00 44.22 201 GLN A C 1
ATOM 1702 O O . GLN A 1 201 ? -0.035 -20.425 81.326 1.00 44.22 201 GLN A O 1
ATOM 1707 N N . ARG A 1 202 ? -0.623 -19.267 79.501 1.00 40.78 202 ARG A N 1
ATOM 1708 C CA . ARG A 1 202 ? 0.173 -20.055 78.548 1.00 40.78 202 ARG A CA 1
ATOM 1709 C C . ARG A 1 202 ? 0.228 -19.406 77.170 1.00 40.78 202 ARG A C 1
ATOM 1711 O O . ARG A 1 202 ? -0.765 -19.274 76.464 1.00 40.78 202 ARG A O 1
ATOM 1718 N N . ALA A 1 203 ? 1.441 -18.993 76.825 1.00 37.38 203 ALA A N 1
ATOM 1719 C CA . ALA A 1 203 ? 1.833 -18.442 75.544 1.00 37.38 203 ALA A CA 1
ATOM 1720 C C . ALA A 1 203 ? 1.965 -19.540 74.473 1.00 37.38 203 ALA A C 1
ATOM 1722 O O . ALA A 1 203 ? 2.608 -20.557 74.711 1.00 37.38 203 ALA A O 1
ATOM 1723 N N . SER A 1 204 ? 1.417 -19.291 73.282 1.00 43.56 204 SER A N 1
ATOM 1724 C CA . SER A 1 204 ? 1.982 -19.680 71.974 1.00 43.56 204 SER A CA 1
ATOM 1725 C C . SER A 1 204 ? 1.202 -18.895 70.906 1.00 43.56 204 SER A C 1
ATOM 1727 O O . SER A 1 204 ? -0.014 -19.006 70.819 1.00 43.56 204 SER A O 1
ATOM 1729 N N . ILE A 1 205 ? 1.757 -17.807 70.366 1.00 43.28 205 ILE A N 1
ATOM 1730 C CA . ILE A 1 205 ? 2.563 -17.747 69.134 1.00 43.28 205 ILE A CA 1
ATOM 1731 C C . ILE A 1 205 ? 1.846 -18.404 67.943 1.00 43.28 205 ILE A C 1
ATOM 1733 O O . ILE A 1 205 ? 2.044 -19.579 67.675 1.00 43.28 205 ILE A O 1
ATOM 1737 N N . SER A 1 206 ? 1.065 -17.619 67.196 1.00 41.59 206 SER A N 1
ATOM 1738 C CA . SER A 1 206 ? 1.165 -17.538 65.728 1.00 41.59 206 SER A CA 1
ATOM 1739 C C . SER A 1 206 ? 0.219 -16.449 65.212 1.00 41.59 206 SER A C 1
ATOM 1741 O O . SER A 1 206 ? -0.915 -16.685 64.801 1.00 41.59 206 SER A O 1
ATOM 1743 N N . ALA A 1 207 ? 0.699 -15.211 65.291 1.00 37.00 207 ALA A N 1
ATOM 1744 C CA . ALA A 1 207 ? 0.230 -14.135 64.438 1.00 37.00 207 ALA A CA 1
ATOM 1745 C C . ALA A 1 207 ? 0.907 -14.277 63.064 1.00 37.00 207 ALA A C 1
ATOM 1747 O O . ALA A 1 207 ? 2.056 -14.709 62.993 1.00 37.00 207 ALA A O 1
ATOM 1748 N N . ARG A 1 208 ? 0.227 -13.788 62.018 1.00 35.56 208 ARG A N 1
ATOM 1749 C CA . ARG A 1 208 ? 0.721 -13.564 60.642 1.00 35.56 208 ARG A CA 1
ATOM 1750 C C . ARG A 1 208 ? 0.613 -14.753 59.675 1.00 35.56 208 ARG A C 1
ATOM 1752 O O . ARG A 1 208 ? 1.600 -15.303 59.205 1.00 35.56 208 ARG A O 1
ATOM 1759 N N . ARG A 1 209 ? -0.620 -15.043 59.254 1.00 37.16 209 ARG A N 1
ATOM 1760 C CA . ARG A 1 209 ? -0.923 -15.501 57.887 1.00 37.16 209 ARG A CA 1
ATOM 1761 C C . ARG A 1 209 ? -1.640 -14.351 57.183 1.00 37.16 209 ARG A C 1
ATOM 1763 O O . ARG A 1 209 ? -2.801 -14.129 57.495 1.00 37.16 209 ARG A O 1
ATOM 1770 N N . ASN A 1 210 ? -0.904 -13.570 56.384 1.00 39.97 210 ASN A N 1
ATOM 1771 C CA . ASN A 1 210 ? -1.376 -12.760 55.236 1.00 39.97 210 ASN A CA 1
ATOM 1772 C C . ASN A 1 210 ? -0.315 -11.766 54.695 1.00 39.97 210 ASN A C 1
ATOM 1774 O O . ASN A 1 210 ? -0.667 -10.826 53.995 1.00 39.97 210 ASN A O 1
ATOM 1778 N N . ASP A 1 211 ? 0.981 -11.990 54.949 1.00 33.88 211 ASP A N 1
ATOM 1779 C CA . ASP A 1 211 ? 2.087 -11.204 54.364 1.00 33.88 211 ASP A CA 1
ATOM 1780 C C . ASP A 1 211 ? 2.939 -12.062 53.410 1.00 33.88 211 ASP A C 1
ATOM 1782 O O . ASP A 1 211 ? 4.160 -12.139 53.535 1.00 33.88 211 ASP A O 1
ATOM 1786 N N . LEU A 1 212 ? 2.299 -12.764 52.469 1.00 35.44 212 LEU A N 1
ATOM 1787 C CA . LEU A 1 212 ? 3.006 -13.627 51.517 1.00 35.44 212 LEU A CA 1
ATOM 1788 C C . LEU A 1 212 ? 2.393 -13.567 50.113 1.00 35.44 212 LEU A C 1
ATOM 1790 O O . LEU A 1 212 ? 1.957 -14.580 49.597 1.00 35.44 212 LEU A O 1
ATOM 1794 N N . GLU A 1 213 ? 2.328 -12.376 49.506 1.00 40.28 213 GLU A N 1
ATOM 1795 C CA . GLU A 1 213 ? 2.155 -12.238 48.043 1.00 40.28 213 GLU A CA 1
ATOM 1796 C C . GLU A 1 213 ? 2.481 -10.816 47.538 1.00 40.28 213 GLU A C 1
ATOM 1798 O O . GLU A 1 213 ? 1.753 -10.189 46.771 1.00 40.28 213 GLU A O 1
ATOM 1803 N N . LYS A 1 214 ? 3.607 -10.254 47.993 1.00 33.81 214 LYS A N 1
ATOM 1804 C CA . LYS A 1 214 ? 4.143 -8.991 47.454 1.00 33.81 214 LYS A CA 1
ATOM 1805 C C . LYS A 1 214 ? 5.598 -9.163 47.027 1.00 33.81 214 LYS A C 1
ATOM 1807 O O . LYS A 1 214 ? 6.472 -8.402 47.422 1.00 33.81 214 LYS A O 1
ATOM 1812 N N . VAL A 1 215 ? 5.839 -10.205 46.236 1.00 31.95 215 VAL A N 1
ATOM 1813 C CA . VAL A 1 215 ? 7.104 -10.455 45.544 1.00 31.95 215 VAL A CA 1
ATOM 1814 C C . VAL A 1 215 ? 6.903 -10.073 44.079 1.00 31.95 215 VAL A C 1
ATOM 1816 O O . VAL A 1 215 ? 6.096 -10.658 43.369 1.00 31.95 215 VAL A O 1
ATOM 1819 N N . GLU A 1 216 ? 7.591 -9.003 43.692 1.00 30.05 216 GLU A N 1
ATOM 1820 C CA . GLU A 1 216 ? 8.154 -8.793 42.357 1.00 30.05 216 GLU A CA 1
ATOM 1821 C C . GLU A 1 216 ? 7.265 -9.108 41.145 1.00 30.05 216 GLU A C 1
ATOM 1823 O O . GLU A 1 216 ? 7.496 -10.041 40.389 1.00 30.05 216 GLU A O 1
ATOM 1828 N N . THR A 1 217 ? 6.352 -8.192 40.825 1.00 33.69 217 THR A N 1
ATOM 1829 C CA . THR A 1 217 ? 6.106 -7.874 39.414 1.00 33.69 217 THR A CA 1
ATOM 1830 C C . THR A 1 217 ? 6.092 -6.364 39.232 1.00 33.69 217 THR A C 1
ATOM 1832 O O . THR A 1 217 ? 5.050 -5.758 38.984 1.00 33.69 217 THR A O 1
ATOM 1835 N N . ALA A 1 218 ? 7.273 -5.745 39.263 1.00 34.03 218 ALA A N 1
ATOM 1836 C CA . ALA A 1 218 ? 7.525 -4.524 38.495 1.00 34.03 218 ALA A CA 1
ATOM 1837 C C . ALA A 1 218 ? 7.596 -4.866 36.989 1.00 34.03 218 ALA A C 1
ATOM 1839 O O . ALA A 1 218 ? 8.478 -4.417 36.268 1.00 34.03 218 ALA A O 1
ATOM 1840 N N . SER A 1 219 ? 6.671 -5.699 36.505 1.00 38.69 219 SER A N 1
ATOM 1841 C CA . SER A 1 219 ? 6.441 -5.865 35.082 1.00 38.69 219 SER A CA 1
ATOM 1842 C C . SER A 1 219 ? 5.551 -4.708 34.681 1.00 38.69 219 SER A C 1
ATOM 1844 O O . SER A 1 219 ? 4.471 -4.500 35.241 1.00 38.69 219 SER A O 1
ATOM 1846 N N . THR A 1 220 ? 6.056 -3.898 33.766 1.00 44.03 220 THR A N 1
ATOM 1847 C CA . THR A 1 220 ? 5.359 -2.777 33.157 1.00 44.03 220 THR A CA 1
ATOM 1848 C C . THR A 1 220 ? 4.145 -3.347 32.417 1.00 44.03 220 THR A C 1
ATOM 1850 O O . THR A 1 220 ? 4.208 -3.622 31.225 1.00 44.03 220 THR A O 1
ATOM 1853 N N . LYS A 1 221 ? 3.037 -3.605 33.127 1.00 45.59 221 LYS A N 1
ATOM 1854 C CA . LYS A 1 221 ? 1.768 -4.015 32.520 1.00 45.59 221 LYS A CA 1
ATOM 1855 C C . LYS A 1 221 ? 1.331 -2.863 31.629 1.00 45.59 221 LYS A C 1
ATOM 1857 O O . LYS A 1 221 ? 0.804 -1.863 32.116 1.00 45.59 221 LYS A O 1
ATOM 1862 N N . LEU A 1 222 ? 1.582 -2.995 30.330 1.00 54.22 222 LEU A N 1
ATOM 1863 C CA . LEU A 1 222 ? 0.948 -2.192 29.297 1.00 54.22 222 LEU A CA 1
ATOM 1864 C C . LEU A 1 222 ? -0.561 -2.424 29.433 1.00 54.22 222 LEU A C 1
ATOM 1866 O O . LEU A 1 222 ? -1.114 -3.373 28.887 1.00 54.22 222 LEU A O 1
ATOM 1870 N N . ARG A 1 223 ? -1.229 -1.598 30.244 1.00 52.44 223 ARG A N 1
ATOM 1871 C CA . ARG A 1 223 ? -2.687 -1.545 30.276 1.00 52.44 223 ARG A CA 1
ATOM 1872 C C . ARG A 1 223 ? -3.106 -0.877 28.977 1.00 52.44 223 ARG A C 1
ATOM 1874 O O . ARG A 1 223 ? -2.978 0.339 28.837 1.00 52.44 223 ARG A O 1
ATOM 1881 N N . MET A 1 224 ? -3.573 -1.683 28.028 1.00 54.81 224 MET A N 1
ATOM 1882 C CA . MET A 1 224 ? -4.348 -1.171 26.906 1.00 54.81 224 MET A CA 1
ATOM 1883 C C . MET A 1 224 ? -5.527 -0.404 27.514 1.00 54.81 224 MET A C 1
ATOM 1885 O O . MET A 1 224 ? -6.238 -0.946 28.361 1.00 54.81 224 MET A O 1
ATOM 1889 N N . VAL A 1 225 ? -5.695 0.872 27.161 1.00 58.59 225 VAL A N 1
ATOM 1890 C CA . VAL A 1 225 ? -6.878 1.631 27.578 1.00 58.59 225 VAL A CA 1
ATOM 1891 C C . VAL A 1 225 ? -8.080 0.938 26.946 1.00 58.59 225 VAL A C 1
ATOM 1893 O O . VAL A 1 225 ? -8.251 0.991 25.729 1.00 58.59 225 VAL A O 1
ATOM 1896 N N . GLU A 1 226 ? -8.885 0.254 27.758 1.00 57.22 226 GLU A N 1
ATOM 1897 C CA . GLU A 1 226 ? -10.187 -0.226 27.310 1.00 57.22 226 GLU A CA 1
ATOM 1898 C C . GLU A 1 226 ? -11.009 0.993 26.890 1.00 57.22 226 GLU A C 1
ATOM 1900 O O . GLU A 1 226 ? -11.157 1.962 27.642 1.00 57.22 226 GLU A O 1
ATOM 1905 N N . GLN A 1 227 ? -11.489 0.977 25.649 1.00 59.31 227 GLN A N 1
ATOM 1906 C CA . GLN A 1 227 ? -12.347 2.026 25.119 1.00 59.31 227 GLN A CA 1
ATOM 1907 C C . GLN A 1 227 ? -13.651 1.995 25.928 1.00 59.31 227 GLN A C 1
ATOM 1909 O O . GLN A 1 227 ? -14.492 1.126 25.736 1.00 59.31 227 GLN A O 1
ATOM 1914 N N . SER A 1 228 ? -13.799 2.923 26.877 1.00 54.59 228 SER A N 1
ATOM 1915 C CA . SER A 1 228 ? -14.936 2.953 27.809 1.00 54.59 228 SER A CA 1
ATOM 1916 C C . SER A 1 228 ? -16.258 3.380 27.164 1.00 54.59 228 SER A C 1
ATOM 1918 O O . SER A 1 228 ? -17.293 3.367 27.826 1.00 54.59 228 SER A O 1
ATOM 1920 N N . LYS A 1 229 ? -16.230 3.753 25.882 1.00 63.09 229 LYS A N 1
ATOM 1921 C CA . LYS A 1 229 ? -17.397 4.137 25.090 1.00 63.09 229 LYS A CA 1
ATOM 1922 C C . LYS A 1 229 ? -17.475 3.247 23.856 1.00 63.09 229 LYS A C 1
ATOM 1924 O O . LYS A 1 229 ? -16.506 3.177 23.098 1.00 63.09 229 LYS A O 1
ATOM 1929 N N . SER A 1 230 ? -18.615 2.594 23.661 1.00 64.00 230 SER A N 1
ATOM 1930 C CA . SER A 1 230 ? -18.988 1.997 22.380 1.00 64.00 230 SER A CA 1
ATOM 1931 C C . SER A 1 230 ? -19.129 3.111 21.344 1.00 64.00 230 SER A C 1
ATOM 1933 O O . SER A 1 230 ? -19.603 4.201 21.655 1.00 64.00 230 SER A O 1
ATOM 1935 N N . GLY A 1 231 ? -18.674 2.864 20.118 1.00 69.06 231 GLY A N 1
ATOM 1936 C CA . GLY A 1 231 ? -18.808 3.817 19.022 1.00 69.06 231 GLY A CA 1
ATOM 1937 C C . GLY A 1 231 ? -17.636 3.794 18.051 1.00 69.06 231 GLY A C 1
ATOM 1938 O O . GLY A 1 231 ? -16.718 2.975 18.148 1.00 69.06 231 GLY A O 1
ATOM 1939 N N . VAL A 1 232 ? -17.676 4.723 17.098 1.00 68.31 232 VAL A N 1
ATOM 1940 C CA . VAL A 1 232 ? -16.635 4.887 16.083 1.00 68.31 232 VAL A CA 1
ATOM 1941 C C . VAL A 1 232 ? -15.334 5.320 16.757 1.00 68.31 232 VAL A C 1
ATOM 1943 O O . VAL A 1 232 ? -15.238 6.409 17.324 1.00 68.31 232 VAL A O 1
ATOM 1946 N N . SER A 1 233 ? -14.309 4.470 16.680 1.00 68.62 233 SER A N 1
ATOM 1947 C CA . SER A 1 233 ? -12.969 4.794 17.167 1.00 68.62 233 SER A CA 1
ATOM 1948 C C . SER A 1 233 ? -11.997 4.934 16.005 1.00 68.62 233 SER A C 1
ATOM 1950 O O . SER A 1 233 ? -11.927 4.063 15.138 1.00 68.62 233 SER A O 1
ATOM 1952 N N . LEU A 1 234 ? -11.220 6.016 15.994 1.00 67.06 234 LEU A N 1
ATOM 1953 C CA . LEU A 1 234 ? -10.157 6.195 15.009 1.00 67.06 234 LEU A CA 1
ATOM 1954 C C . LEU A 1 234 ? -8.975 5.288 15.364 1.00 67.06 234 LEU A C 1
ATOM 1956 O O . LEU A 1 234 ? -8.600 5.192 16.534 1.00 67.06 234 LEU A O 1
ATOM 1960 N N . ARG A 1 235 ? -8.310 4.690 14.366 1.00 66.31 235 ARG A N 1
ATOM 1961 C CA . ARG A 1 235 ? -7.059 3.929 14.575 1.00 66.31 235 ARG A CA 1
ATOM 1962 C C . ARG A 1 235 ? -6.024 4.748 15.357 1.00 66.31 235 ARG A C 1
ATOM 1964 O O . ARG A 1 235 ? -5.362 4.210 16.239 1.00 66.31 235 ARG A O 1
ATOM 1971 N N . SER A 1 236 ? -5.975 6.061 15.114 1.00 72.75 236 SER A N 1
ATOM 1972 C CA . SER A 1 236 ? -5.107 7.007 15.827 1.00 72.75 236 SER A CA 1
ATOM 1973 C C . SER A 1 236 ? -5.377 7.102 17.336 1.00 72.75 236 SER A C 1
ATOM 1975 O O . SER A 1 236 ? -4.496 7.492 18.100 1.00 72.75 236 SER A O 1
ATOM 1977 N N . GLN A 1 237 ? -6.572 6.731 17.811 1.00 64.56 237 GLN A N 1
ATOM 1978 C CA . GLN A 1 237 ? -6.872 6.672 19.245 1.00 64.56 237 GLN A CA 1
ATOM 1979 C C . GLN A 1 237 ? -6.208 5.468 19.919 1.00 64.56 237 GLN A C 1
ATOM 1981 O O . GLN A 1 237 ? -5.851 5.562 21.090 1.00 64.56 237 GLN A O 1
ATOM 1986 N N . ARG A 1 238 ? -6.000 4.365 19.187 1.00 63.06 238 ARG A N 1
ATOM 1987 C CA . ARG A 1 238 ? -5.323 3.159 19.694 1.00 63.06 238 ARG A CA 1
ATOM 1988 C C . ARG A 1 238 ? -3.803 3.299 19.719 1.00 63.06 238 ARG A C 1
ATOM 1990 O O . ARG A 1 238 ? -3.146 2.585 20.465 1.00 63.06 238 ARG A O 1
ATOM 1997 N N . THR A 1 239 ? -3.252 4.222 18.933 1.00 62.38 239 THR A N 1
ATOM 1998 C CA . THR A 1 239 ? -1.809 4.496 18.864 1.00 62.38 239 THR A CA 1
ATOM 1999 C C . THR A 1 239 ? -1.348 5.593 19.822 1.00 62.38 239 THR A C 1
ATOM 2001 O O . THR A 1 239 ? -0.163 5.919 19.826 1.00 62.38 239 THR A O 1
ATOM 2004 N N . ARG A 1 240 ? -2.237 6.197 20.629 1.00 58.38 240 ARG A N 1
ATOM 2005 C CA . ARG A 1 240 ? -1.788 7.152 21.652 1.00 58.38 240 ARG A CA 1
ATOM 2006 C C . ARG A 1 240 ? -0.907 6.413 22.652 1.00 58.38 240 ARG A C 1
ATOM 2008 O O . ARG A 1 240 ? -1.339 5.421 23.238 1.00 58.38 240 ARG A O 1
ATOM 2015 N N . LEU A 1 241 ? 0.313 6.916 22.852 1.00 57.72 241 LEU A N 1
ATOM 2016 C CA . LEU A 1 241 ? 1.173 6.466 23.941 1.00 57.72 241 LEU A CA 1
ATOM 2017 C C . LEU A 1 241 ? 0.364 6.527 25.239 1.00 57.72 241 LEU A C 1
ATOM 2019 O O . LEU A 1 241 ? -0.320 7.519 25.504 1.00 57.72 241 LEU A O 1
ATOM 2023 N N . VAL A 1 242 ? 0.395 5.436 26.009 1.00 59.16 242 VAL A N 1
ATOM 2024 C CA . VAL A 1 242 ? -0.362 5.325 27.258 1.00 59.16 242 VAL A CA 1
ATOM 2025 C C . VAL A 1 242 ? -0.028 6.554 28.113 1.00 59.16 242 VAL A C 1
ATOM 2027 O O . VAL A 1 242 ? 1.157 6.799 28.337 1.00 59.16 242 VAL A O 1
ATOM 2030 N N . PRO A 1 243 ? -1.014 7.304 28.640 1.00 57.44 243 PRO A N 1
ATOM 2031 C CA . PRO A 1 243 ? -0.752 8.472 29.491 1.00 57.44 243 PRO A CA 1
ATOM 2032 C C . PRO A 1 243 ? 0.116 8.168 30.728 1.00 57.44 243 PRO A C 1
ATOM 2034 O O . PRO A 1 243 ? 0.625 9.079 31.370 1.00 57.44 243 PRO A O 1
ATOM 2037 N N . LEU A 1 244 ? 0.293 6.883 31.067 1.00 54.84 244 LEU A N 1
ATOM 2038 C CA . LEU A 1 244 ? 1.197 6.397 32.111 1.00 54.84 244 LEU A CA 1
ATOM 2039 C C . LEU A 1 244 ? 2.684 6.369 31.710 1.00 54.84 244 LEU A C 1
ATOM 2041 O O . LEU A 1 244 ? 3.531 6.129 32.574 1.00 54.84 244 LEU A O 1
ATOM 2045 N N . LEU A 1 245 ? 3.046 6.608 30.446 1.00 57.44 245 LEU A N 1
ATOM 2046 C CA . LEU A 1 245 ? 4.426 6.950 30.114 1.00 57.44 245 LEU A CA 1
ATOM 2047 C C . LEU A 1 245 ? 4.673 8.363 30.647 1.00 57.44 245 LEU A C 1
ATOM 2049 O O . LEU A 1 245 ? 4.269 9.342 30.030 1.00 57.44 245 LEU A O 1
ATOM 2053 N N . GLY A 1 246 ? 5.306 8.466 31.820 1.00 62.78 246 GLY A N 1
ATOM 2054 C CA . GLY A 1 246 ? 5.680 9.756 32.403 1.00 62.78 246 GLY A CA 1
ATOM 2055 C C . GLY A 1 246 ? 6.397 10.650 31.385 1.00 62.78 246 GLY A C 1
ATOM 2056 O O . GLY A 1 246 ? 7.068 10.147 30.481 1.00 62.78 246 GLY A O 1
ATOM 2057 N N . SER A 1 247 ? 6.272 11.970 31.542 1.00 66.00 247 SER A N 1
ATOM 2058 C CA . SER A 1 247 ? 6.769 12.991 30.601 1.00 66.00 247 SER A CA 1
ATOM 2059 C C . SER A 1 247 ? 8.205 12.754 30.112 1.00 66.00 247 SER A C 1
ATOM 2061 O O . SER A 1 247 ? 8.506 13.007 28.950 1.00 66.00 247 SER A O 1
ATOM 2063 N N . ASN A 1 248 ? 9.075 12.196 30.957 1.00 64.75 248 ASN A N 1
ATOM 2064 C CA . ASN A 1 248 ? 10.456 11.855 30.606 1.00 64.75 248 ASN A CA 1
ATOM 2065 C C . ASN A 1 248 ? 10.564 10.745 29.547 1.00 64.75 248 ASN A C 1
ATOM 2067 O O . ASN A 1 248 ? 11.436 10.809 28.689 1.00 64.75 248 ASN A O 1
ATOM 2071 N N . LYS A 1 249 ? 9.678 9.739 29.573 1.00 67.75 249 LYS A N 1
ATOM 2072 C CA . LYS A 1 249 ? 9.660 8.657 28.575 1.00 67.75 249 LYS A CA 1
ATOM 2073 C C . LYS A 1 249 ? 9.074 9.126 27.247 1.00 67.75 249 LYS A C 1
ATOM 2075 O O . LYS A 1 249 ? 9.570 8.717 26.208 1.00 67.75 249 LYS A O 1
ATOM 2080 N N . VAL A 1 250 ? 8.065 10.000 27.280 1.00 69.62 250 VAL A N 1
ATOM 2081 C CA . VAL A 1 250 ? 7.515 10.626 26.064 1.00 69.62 250 VAL A CA 1
ATOM 2082 C C . VAL A 1 250 ? 8.578 11.492 25.394 1.00 69.62 250 VAL A C 1
ATOM 2084 O O . VAL A 1 250 ? 8.851 11.287 24.219 1.00 69.62 250 VAL A O 1
ATOM 2087 N N . LYS A 1 251 ? 9.274 12.343 26.158 1.00 71.75 251 LYS A N 1
ATOM 2088 C CA . LYS A 1 251 ? 10.401 13.137 25.647 1.00 71.75 251 LYS A CA 1
ATOM 2089 C C . LYS A 1 251 ? 11.540 12.271 25.117 1.00 71.75 251 LYS A C 1
ATOM 2091 O O . LYS A 1 251 ? 12.095 12.599 24.085 1.00 71.75 251 LYS A O 1
ATOM 2096 N N . ALA A 1 252 ? 11.873 11.159 25.776 1.00 70.50 252 ALA A N 1
ATOM 2097 C CA . ALA A 1 252 ? 12.889 10.235 25.273 1.00 70.50 252 ALA A CA 1
ATOM 2098 C C . ALA A 1 252 ? 12.477 9.577 23.944 1.00 70.50 252 ALA A C 1
ATOM 2100 O O . ALA A 1 252 ? 13.327 9.362 23.087 1.00 70.50 252 ALA A O 1
ATOM 2101 N N . ILE A 1 253 ? 11.185 9.284 23.753 1.00 71.50 253 ILE A N 1
ATOM 2102 C CA . ILE A 1 253 ? 10.655 8.768 22.484 1.00 71.50 253 ILE A CA 1
ATOM 2103 C C . ILE A 1 253 ? 10.658 9.865 21.417 1.00 71.50 253 ILE A C 1
ATOM 2105 O O . ILE A 1 253 ? 11.121 9.603 20.318 1.00 71.50 253 ILE A O 1
ATOM 2109 N N . GLU A 1 254 ? 10.204 11.081 21.724 1.00 72.44 254 GLU A N 1
ATOM 2110 C CA . GLU A 1 254 ? 10.263 12.230 20.804 1.00 72.44 254 GLU A CA 1
ATOM 2111 C C . GLU A 1 254 ? 11.707 12.529 20.385 1.00 72.44 254 GLU A C 1
ATOM 2113 O O . GLU A 1 254 ? 12.001 12.631 19.200 1.00 72.44 254 GLU A O 1
ATOM 2118 N N . GLN A 1 255 ? 12.636 12.544 21.342 1.00 73.81 255 GLN A N 1
ATOM 2119 C CA . GLN A 1 255 ? 14.059 12.755 21.098 1.00 73.81 255 GLN A CA 1
ATOM 2120 C C . GLN A 1 255 ? 14.673 11.595 20.300 1.00 73.81 255 GLN A C 1
ATOM 2122 O O . GLN A 1 255 ? 15.493 11.834 19.421 1.00 73.81 255 GLN A O 1
ATOM 2127 N N . ALA A 1 256 ? 14.245 10.348 20.527 1.00 73.12 256 ALA A N 1
ATOM 2128 C CA . ALA A 1 256 ? 14.637 9.212 19.694 1.00 73.12 256 ALA A CA 1
ATOM 2129 C C . ALA A 1 256 ? 14.051 9.303 18.275 1.00 73.12 256 ALA A C 1
ATOM 2131 O O . ALA A 1 256 ? 14.753 8.991 17.320 1.00 73.12 256 ALA A O 1
ATOM 2132 N N . LEU A 1 257 ? 12.803 9.754 18.112 1.00 72.06 257 LEU A N 1
ATOM 2133 C CA . LEU A 1 257 ? 12.175 9.982 16.807 1.00 72.06 257 LEU A CA 1
ATOM 2134 C C . LEU A 1 257 ? 12.880 11.105 16.034 1.00 72.06 257 LEU A C 1
ATOM 2136 O O . LEU A 1 257 ? 13.057 10.971 14.823 1.00 72.06 257 LEU A O 1
ATOM 2140 N N . ASP A 1 258 ? 13.337 12.152 16.723 1.00 68.19 258 ASP A N 1
ATOM 2141 C CA . ASP A 1 258 ? 14.137 13.239 16.151 1.00 68.19 258 ASP A CA 1
ATOM 2142 C C . ASP A 1 258 ? 15.556 12.780 15.794 1.00 68.19 258 ASP A C 1
ATOM 2144 O O . ASP A 1 258 ? 16.023 13.033 14.682 1.00 68.19 258 ASP A O 1
ATOM 2148 N N . CYS A 1 259 ? 16.230 12.039 16.682 1.00 70.50 259 CYS A N 1
ATOM 2149 C CA . CYS A 1 259 ? 17.544 11.448 16.406 1.00 70.50 259 CYS A CA 1
ATOM 2150 C C . CYS A 1 259 ? 17.493 10.457 15.238 1.00 70.50 259 CYS A C 1
ATOM 2152 O O . CYS A 1 259 ? 18.426 10.389 14.440 1.00 70.50 259 CYS A O 1
ATOM 2154 N N . LEU A 1 260 ? 16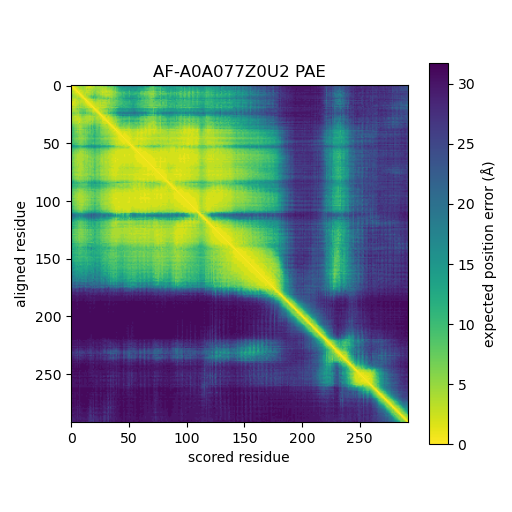.399 9.704 15.124 1.00 68.88 260 LEU A N 1
ATOM 2155 C CA . LEU A 1 260 ? 16.147 8.790 14.016 1.00 68.88 260 LEU A CA 1
ATOM 2156 C C . LEU A 1 260 ? 15.525 9.499 12.804 1.00 68.88 260 LEU A C 1
ATOM 2158 O O . LEU A 1 260 ? 15.281 8.828 11.814 1.00 68.88 260 LEU A O 1
ATOM 2162 N N . GLN A 1 261 ? 15.265 10.812 12.845 1.00 60.69 261 GLN A N 1
ATOM 2163 C CA . GLN A 1 261 ? 14.618 11.586 11.771 1.00 60.69 261 GLN A CA 1
ATOM 2164 C C . GLN A 1 261 ? 13.272 11.011 11.274 1.00 60.69 261 GLN A C 1
ATOM 2166 O O . GLN A 1 261 ? 12.801 11.349 10.186 1.00 60.69 261 GLN A O 1
ATOM 2171 N N . LEU A 1 262 ? 12.604 10.185 12.083 1.00 60.44 262 LEU A N 1
ATOM 2172 C CA . LEU A 1 262 ? 11.346 9.512 11.738 1.00 60.44 262 LEU A CA 1
ATOM 2173 C C . LEU A 1 262 ? 10.131 10.454 11.784 1.00 60.44 262 LEU A C 1
ATOM 2175 O O . LEU A 1 262 ? 9.059 10.104 11.294 1.00 60.44 262 LEU A O 1
ATOM 2179 N N . GLY A 1 263 ? 10.295 11.674 12.309 1.00 51.38 263 GLY A N 1
ATOM 2180 C CA . GLY A 1 263 ? 9.262 12.719 12.326 1.00 51.38 263 GLY A CA 1
ATOM 2181 C C . GLY A 1 263 ? 8.863 13.262 10.944 1.00 51.38 263 GLY A C 1
ATOM 2182 O O . GLY A 1 263 ? 7.954 14.083 10.854 1.00 51.38 263 GLY A O 1
ATOM 2183 N N . LYS A 1 264 ? 9.513 12.808 9.861 1.00 49.94 264 LYS A N 1
ATOM 2184 C CA . LYS A 1 264 ? 9.248 13.221 8.471 1.00 49.94 264 LYS A CA 1
ATOM 2185 C C . LYS A 1 264 ? 8.712 12.094 7.586 1.00 49.94 264 LYS A C 1
ATOM 2187 O O . LYS A 1 264 ? 8.994 12.075 6.389 1.00 49.94 264 LYS A O 1
ATOM 2192 N N . LEU A 1 265 ? 7.922 11.166 8.126 1.00 45.62 265 LEU A N 1
ATOM 2193 C CA . LEU A 1 265 ? 7.081 10.335 7.262 1.00 45.62 265 LEU A CA 1
ATOM 2194 C C . LEU A 1 265 ? 6.014 11.233 6.627 1.00 45.62 265 LEU A C 1
ATOM 2196 O O . LEU A 1 265 ? 4.930 11.445 7.169 1.00 45.62 265 LEU A O 1
ATOM 2200 N N . VAL A 1 266 ? 6.378 11.811 5.483 1.00 43.28 266 VAL A N 1
ATOM 2201 C CA . VAL A 1 266 ? 5.471 12.473 4.556 1.00 43.28 266 VAL A CA 1
ATOM 2202 C C . VAL A 1 266 ? 4.514 11.389 4.085 1.00 43.28 266 VAL A C 1
ATOM 2204 O O . VAL A 1 266 ? 4.820 10.616 3.179 1.00 43.28 266 VAL A O 1
ATOM 2207 N N . TYR A 1 267 ? 3.352 11.303 4.728 1.00 43.91 267 TYR A N 1
ATOM 2208 C CA . TYR A 1 267 ? 2.198 10.723 4.063 1.00 43.91 267 TYR A CA 1
ATOM 2209 C C . TYR A 1 267 ? 2.072 11.468 2.732 1.00 43.91 267 TYR A C 1
ATOM 2211 O O . TYR A 1 267 ? 2.131 12.706 2.756 1.00 43.91 267 TYR A O 1
ATOM 2219 N N . PRO A 1 268 ? 1.926 10.782 1.579 1.00 44.25 268 PRO A N 1
ATOM 2220 C CA . PRO A 1 268 ? 1.462 11.493 0.398 1.00 44.25 268 PRO A CA 1
ATOM 2221 C C . PRO A 1 268 ? 0.230 12.277 0.855 1.00 44.25 268 PRO A C 1
ATOM 2223 O O . PRO A 1 268 ? -0.582 11.698 1.592 1.00 44.25 268 PRO A O 1
ATOM 2226 N N . PRO A 1 269 ? 0.120 13.585 0.547 1.00 34.84 269 PRO A N 1
ATOM 2227 C CA . PRO A 1 269 ? -1.086 14.308 0.883 1.00 34.84 269 PRO A CA 1
ATOM 2228 C C . PRO A 1 269 ? -2.218 13.453 0.340 1.00 34.84 269 PRO A C 1
ATOM 2230 O O . PRO A 1 269 ? -2.286 13.184 -0.860 1.00 34.84 269 PRO A O 1
ATOM 2233 N N . MET A 1 270 ? -3.051 12.943 1.246 1.00 34.19 270 MET A N 1
ATOM 2234 C CA . MET A 1 270 ? -4.365 12.486 0.868 1.00 34.19 270 MET A CA 1
ATOM 2235 C C . MET A 1 270 ? -4.955 13.750 0.256 1.00 34.19 270 MET A C 1
ATOM 2237 O O . MET A 1 270 ? -5.336 14.666 0.981 1.00 34.19 270 MET A O 1
ATOM 2241 N N . THR A 1 271 ? -4.922 13.863 -1.070 1.00 37.19 271 THR A N 1
ATOM 2242 C CA . THR A 1 271 ? -5.605 14.909 -1.822 1.00 37.19 271 THR A CA 1
ATOM 2243 C C . THR A 1 271 ? -7.101 14.616 -1.739 1.00 37.19 271 THR A C 1
ATOM 2245 O O . THR A 1 271 ? -7.803 14.465 -2.725 1.00 37.19 271 THR A O 1
ATOM 2248 N N . TRP A 1 272 ? -7.605 14.554 -0.507 1.00 36.88 272 TRP A N 1
ATOM 2249 C CA . TRP A 1 272 ? -8.957 14.899 -0.121 1.00 36.88 272 TRP A CA 1
ATOM 2250 C C . TRP A 1 272 ? -8.996 16.420 0.026 1.00 36.88 272 TRP A C 1
ATOM 2252 O O . TRP A 1 272 ? -9.207 16.970 1.099 1.00 36.88 272 TRP A O 1
ATOM 2262 N N . PHE A 1 273 ? -8.715 17.101 -1.079 1.00 31.84 273 PHE A N 1
ATOM 2263 C CA . PHE A 1 273 ? -9.015 18.507 -1.282 1.00 31.84 273 PHE A CA 1
ATOM 2264 C C . PHE A 1 273 ? -9.526 18.628 -2.717 1.00 31.84 273 PHE A C 1
ATOM 2266 O O . PHE A 1 273 ? -8.753 18.546 -3.667 1.00 31.84 273 PHE A O 1
ATOM 2273 N N . GLY A 1 274 ? -10.842 18.799 -2.867 1.00 33.56 274 GLY A N 1
ATOM 2274 C CA . GLY A 1 274 ? -11.361 19.664 -3.929 1.00 33.56 274 GLY A CA 1
ATOM 2275 C C . GLY A 1 274 ? -12.361 19.110 -4.941 1.00 33.56 274 GLY A C 1
ATOM 2276 O O . GLY A 1 274 ? -12.955 19.928 -5.625 1.00 33.56 274 GLY A O 1
ATOM 2277 N N . HIS A 1 275 ? -12.612 17.799 -5.044 1.00 33.22 275 HIS A N 1
ATOM 2278 C CA . HIS A 1 275 ? -13.604 17.273 -6.005 1.00 33.22 275 HIS A CA 1
ATOM 2279 C C . HIS A 1 275 ? -14.496 16.183 -5.392 1.00 33.22 275 HIS A C 1
ATOM 2281 O O . HIS A 1 275 ? -14.559 15.055 -5.865 1.00 33.22 275 HIS A O 1
ATOM 2287 N N . TYR A 1 276 ? -15.176 16.528 -4.300 1.00 35.12 276 TYR A N 1
ATOM 2288 C CA . TYR A 1 276 ? -16.436 15.887 -3.905 1.00 35.12 276 TYR A CA 1
ATOM 2289 C C . TYR A 1 276 ? -17.329 16.948 -3.244 1.00 35.12 276 TYR A C 1
ATOM 2291 O O . TYR A 1 276 ? -17.739 16.849 -2.093 1.00 35.12 276 TYR A O 1
ATOM 2299 N N . VAL A 1 277 ? -17.541 18.036 -3.985 1.00 35.47 277 VAL A N 1
ATOM 2300 C CA . VAL A 1 277 ? -18.636 18.989 -3.799 1.00 35.47 277 VAL A CA 1
ATOM 2301 C C . VAL A 1 277 ? -19.242 19.124 -5.191 1.00 35.47 277 VAL A C 1
ATOM 2303 O O . VAL A 1 277 ? -18.755 19.909 -5.985 1.00 35.47 277 VAL A O 1
ATOM 2306 N N . ASP A 1 278 ? -20.127 18.182 -5.513 1.00 31.11 278 ASP A N 1
ATOM 2307 C CA . ASP A 1 278 ? -21.079 18.139 -6.634 1.00 31.11 278 ASP A CA 1
ATOM 2308 C C . ASP A 1 278 ? -21.655 16.705 -6.585 1.00 31.11 278 ASP A C 1
ATOM 2310 O O . ASP A 1 278 ? -21.163 15.796 -7.236 1.00 31.11 278 ASP A O 1
ATOM 2314 N N . ALA A 1 279 ? -22.621 16.331 -5.745 1.00 35.47 279 ALA A N 1
ATOM 2315 C CA . ALA A 1 279 ? -23.957 16.906 -5.581 1.00 35.47 279 ALA A CA 1
ATOM 2316 C C . ALA A 1 279 ? -24.430 17.887 -6.676 1.00 35.47 279 ALA A C 1
ATOM 2318 O O . ALA A 1 279 ? -25.172 18.816 -6.392 1.00 35.47 279 ALA A O 1
ATOM 2319 N N . HIS A 1 280 ? -24.084 17.635 -7.940 1.00 37.09 280 HIS A N 1
ATOM 2320 C CA . HIS A 1 280 ? -25.046 17.796 -9.027 1.00 37.09 280 HIS A CA 1
ATOM 2321 C C . HIS A 1 280 ? -25.794 16.451 -9.060 1.00 37.09 280 HIS A C 1
ATOM 2323 O O . HIS A 1 280 ? -25.279 15.462 -9.559 1.00 37.09 280 HIS A O 1
ATOM 2329 N N . PHE A 1 281 ? -26.983 16.273 -8.485 1.00 34.38 281 PHE A N 1
ATOM 2330 C CA . PHE A 1 281 ? -28.178 17.091 -8.706 1.00 34.38 281 PHE A CA 1
ATOM 2331 C C . PHE A 1 281 ? -28.304 17.587 -10.157 1.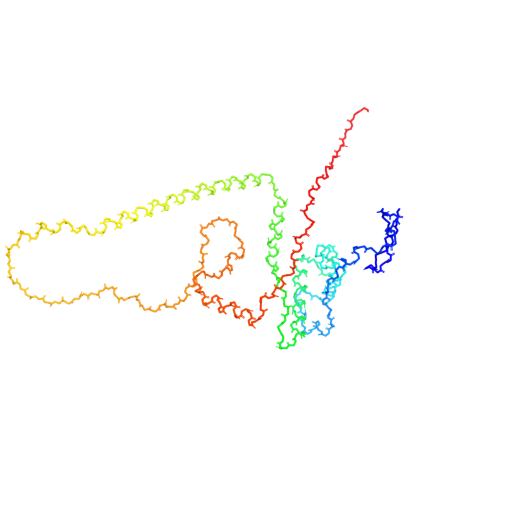00 34.38 281 PHE A C 1
ATOM 2333 O O . PHE A 1 281 ? -28.789 18.676 -10.423 1.00 34.38 281 PHE A O 1
ATOM 2340 N N . CYS A 1 282 ? -27.910 16.756 -11.126 1.00 35.34 282 CYS A N 1
ATOM 2341 C CA . CYS A 1 282 ? -28.558 16.775 -12.429 1.00 35.34 282 CYS A CA 1
ATOM 2342 C C . CYS A 1 282 ? -29.731 15.803 -12.358 1.00 35.34 282 CYS A C 1
ATOM 2344 O O . CYS A 1 282 ? -29.595 14.599 -12.565 1.00 35.34 282 CYS A O 1
ATOM 2346 N N . LEU A 1 283 ? -30.883 16.375 -12.014 1.00 35.72 283 LEU A N 1
ATOM 2347 C CA . LEU A 1 283 ? -32.204 15.868 -12.342 1.00 35.72 283 LEU A CA 1
ATOM 2348 C C . LEU A 1 283 ? -32.210 15.385 -13.800 1.00 35.72 283 LEU A C 1
ATOM 2350 O O . LEU A 1 283 ? -32.432 16.161 -14.727 1.00 35.72 283 LEU A O 1
ATOM 2354 N N . PHE A 1 284 ? -31.982 14.092 -14.012 1.00 34.91 284 PHE A N 1
ATOM 2355 C CA . PHE A 1 284 ? -32.403 13.434 -15.237 1.00 34.91 284 PHE A CA 1
ATOM 2356 C C . PHE A 1 284 ? -33.916 13.233 -15.111 1.00 34.91 284 PHE A C 1
ATOM 2358 O O . PHE A 1 284 ? -34.394 12.163 -14.735 1.00 34.91 284 PHE A O 1
ATOM 2365 N N . VAL A 1 285 ? -34.682 14.305 -15.355 1.00 41.12 285 VAL A N 1
ATOM 2366 C CA . VAL A 1 285 ? -36.123 14.200 -15.598 1.00 41.12 285 VAL A CA 1
ATOM 2367 C C . VAL A 1 285 ? -36.279 13.464 -16.920 1.00 41.12 285 VAL A C 1
ATOM 2369 O O . VAL A 1 285 ? -36.264 14.037 -18.007 1.00 41.12 285 VAL A O 1
ATOM 2372 N N . ARG A 1 286 ? -36.399 12.148 -16.805 1.00 37.50 286 ARG A N 1
ATOM 2373 C CA . ARG A 1 286 ? -36.855 11.258 -17.860 1.00 37.50 286 ARG A CA 1
ATOM 2374 C C . ARG A 1 286 ? -38.369 11.445 -17.970 1.00 37.50 286 ARG A C 1
ATOM 2376 O O . ARG A 1 286 ? -39.125 10.679 -17.387 1.00 37.50 286 ARG A O 1
ATOM 2383 N N . SER A 1 287 ? -38.807 12.496 -18.664 1.00 39.22 287 SER A N 1
ATOM 2384 C CA . SER A 1 287 ? -40.212 12.632 -19.053 1.00 39.22 287 SER A CA 1
ATOM 2385 C C . SER A 1 287 ? -40.433 11.797 -20.315 1.00 39.22 287 SER A C 1
ATOM 2387 O O . SER A 1 287 ? -40.050 12.183 -21.417 1.00 39.22 287 SER A O 1
ATOM 2389 N N . TYR A 1 288 ? -40.953 10.592 -20.108 1.00 43.72 288 TYR A N 1
ATOM 2390 C CA . TYR A 1 288 ? -41.577 9.737 -21.114 1.00 43.72 288 TYR A CA 1
ATOM 2391 C C . TYR A 1 288 ? -43.094 9.779 -20.864 1.00 43.72 288 TYR A C 1
ATOM 2393 O O . TYR A 1 288 ? -43.504 9.851 -19.708 1.00 43.72 288 TYR A O 1
ATOM 2401 N N . ALA A 1 289 ? -43.873 9.635 -21.943 1.00 43.28 289 ALA A N 1
ATOM 2402 C CA . ALA A 1 289 ? -45.345 9.587 -22.049 1.00 43.28 289 ALA A CA 1
ATOM 2403 C C . ALA A 1 289 ? -46.020 10.954 -22.312 1.00 43.28 289 ALA A C 1
ATOM 2405 O O . ALA A 1 289 ? -46.080 11.818 -21.448 1.00 43.28 289 ALA A O 1
ATOM 2406 N N . HIS A 1 290 ? -46.332 11.269 -23.577 1.00 38.19 290 HIS A N 1
ATOM 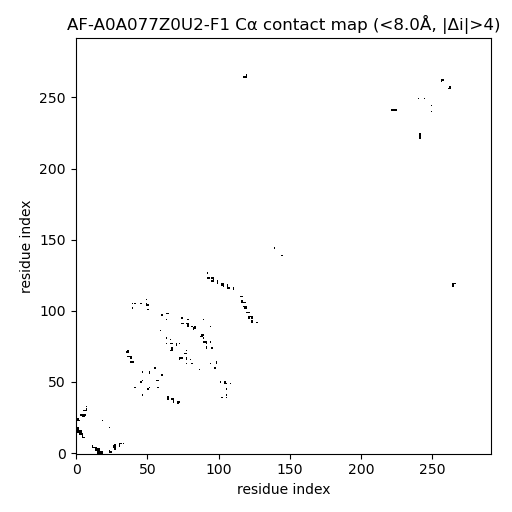2407 C CA . HIS A 1 290 ? -47.592 10.962 -24.293 1.00 38.19 290 HIS A CA 1
ATOM 2408 C C . HIS A 1 290 ? -48.838 11.634 -23.694 1.00 38.19 290 HIS A C 1
ATOM 2410 O O . HIS A 1 290 ? -49.331 11.172 -22.672 1.00 38.19 290 HIS A O 1
ATOM 2416 N N . CYS A 1 291 ? -49.397 12.635 -24.393 1.00 43.59 291 CYS A N 1
ATOM 2417 C CA . CYS A 1 291 ? -50.779 12.615 -24.905 1.00 43.59 291 CYS A CA 1
ATOM 2418 C C . CYS A 1 291 ? -51.132 13.908 -25.673 1.00 43.59 291 CYS A C 1
ATOM 2420 O O . CYS A 1 291 ? -50.930 14.997 -25.143 1.00 43.59 291 CYS A O 1
ATOM 2422 N N . SER A 1 292 ? -51.787 13.719 -26.829 1.00 49.50 292 SER A N 1
ATOM 2423 C CA . SER A 1 292 ? -52.340 14.680 -27.816 1.00 49.50 292 SER A CA 1
ATOM 2424 C C . SER A 1 292 ? -51.367 15.318 -28.803 1.00 49.50 292 SER A C 1
ATOM 2426 O O . SER A 1 292 ? -50.510 16.122 -28.384 1.00 49.50 292 SER A O 1
#

Secondary structure (DSSP, 8-state):
-EEE--TT-SS---EEE---GGGTTS--TTGGG-----PPP--HHHIIIII-BTTB-HHHHHHHHHHHHHTTT-HHHHHHT--HHHH----HHHHHHHHHHHHHHHHHHHS-TTSPP-PPP--HHHHHHHHHHHHHHHT--HHHHHHHHHHHHHHHHHHHHHHHHHHHHHHHHHHHHHHTS--TTSTTSGGGS---------------SS------------------S-S---HHHHTSPPTTS-HHHHHHHHHHHHHTTGGG--------SSS-----------------

Foldseek 3Di:
DAWQDQPLDDPRDTDDDDDDPVCRPPHDPCSVVDDQADQDDDDPVLCVVFQDDPLDDPVLLVLLSVLCRVVRNPLVVSQVPRPCVPSNRDDSLRSVVSRLSSVQRVQVVPDDPVDDGLHADDDSVVVVVVVVVVVCVVVDDPVNVVVVVVVVVVVVVVVVVVVVVVVVVVVVVVVVVVVPPPPPPPPPPVVPPDDDDDDDDDDDDDDDDPPPDPDDDPPPPPPQPDPPDDDDDDPVVSPPDDPPCPPVNVVVVVVVCVVVVVVPSPNPPPPPPDPPPDPPPPPPPPDDDDDD

Solvent-accessible surface area (backbone atoms only — not comparable to full-atom values): 19219 Å² total; per-residue (Å²): 113,29,70,43,61,51,85,72,56,90,79,78,70,76,48,73,43,87,56,58,86,87,53,47,83,55,76,45,81,65,35,85,68,68,78,81,60,90,65,87,82,79,53,73,68,53,36,73,74,67,59,72,50,91,99,55,53,70,67,53,51,52,51,50,53,49,42,36,51,75,49,58,63,43,54,72,58,41,47,74,68,50,61,40,91,83,65,48,85,67,54,60,50,56,55,48,46,52,51,43,49,48,50,35,47,50,33,55,72,70,40,54,94,90,52,82,55,84,63,68,91,78,61,46,72,57,52,48,54,52,49,52,52,50,49,51,61,71,68,55,47,74,64,61,52,51,52,51,50,55,49,53,53,51,49,51,54,51,50,50,54,51,52,51,50,52,50,53,51,54,51,49,51,52,52,56,57,55,70,70,47,78,72,93,74,66,72,82,72,68,76,81,76,78,90,88,87,86,88,81,90,81,92,78,93,82,84,86,91,82,89,83,84,86,77,84,73,91,62,84,74,79,72,74,81,73,76,90,61,91,72,95,75,59,73,71,67,76,66,53,76,59,85,82,54,51,72,69,56,49,49,51,48,53,50,48,33,56,77,66,56,58,82,66,72,71,66,76,77,76,78,86,70,88,86,87,85,67,89,68,83,71,80,78,78,78,84,76,83,90,86,134

Radius of gyration: 35.73 Å; Cα contacts (8 Å, |Δi|>4): 131; chains: 1; bounding box: 77×63×118 Å

InterPro domains:
  IPR008468 DNA methyltransferase 1-associated 1 [PF05499] (147-263)
  IPR027109 SWR1-complex protein 4/DNA methyltransferase 1-associated protein 1 [PTHR12855] (2-268)
  IPR032563 DAMP1, SANT/Myb-like domain [PF16282] (28-106)

Sequence (292 aa):
MAPIHNPARKDNLLLRHWVRKEDANSEYIFARLNTVTPVPRYSAEEYDKYLVCNGWTKESTDNLMELAQRYDLRWIIVEDRWPDDEHGAKSLDDLRERYYDVHNRLQKARTEKIRQPNLIFFDSDNERRRREQLNNLWMRTVEQAKEEQELIEGLSVIEAHKLERQKKVQDLEKLISHEKRPRKTADAIAHLASRRHPSDQRASISARRNDLEKVETASTKLRMVEQSKSGVSLRSQRTRLVPLLGSNKVKAIEQALDCLQLGKLVYPPMTWFGHYVDAHFCLFVRSYAHCS

Mean predicted aligned error: 18.71 Å

pLDDT: mean 75.17, std 21.72, range [30.05, 97.19]

Organism: Trichuris trichiura (NCBI:txid36087)

Nearest PDB structures (foldseek):
  8x1c-assembly1_V  TM=7.606E-01  e=3.100E-13  Homo sapiens
  8x15-assembly1_V  TM=7.415E-01  e=1.012E-11  Homo sapiens
  9c6n-assembly1_I  TM=7.635E-01  e=2.881E-11  Homo sapiens
  9c57-assembly1_I  TM=7.649E-01  e=2.333E-10  Homo sapiens
  8xvt-assembly1_G  TM=5.804E-01  e=5.458E-11  Homo sapiens